Protein AF-A0A7S1CJN1-F1 (afdb_monomer)

Radius of gyration: 25.79 Å; Cα contacts (8 Å, |Δi|>4): 183; chains: 1; bounding box: 49×75×58 Å

Sequence (241 aa):
VAFVLFCLVTCAFFVFGVCYCVLGPPRDSTTPAFVFELDKLRGLPPPPPGGPPPKPGAAMAQADRAADMKKKAEKRRLLQSFCEENSIRVPELQRAVKKFQNLDQEKSGMLTFEEFIQVFGVEPTGEVQRIFDLFVHEYTEQVDAKQFFLAANNFTGADKDQRVQLTFVLFDEDHSGSISQDELINILKANHMVSDEAAVRKKAEIIMKQGDKDGDGTIDLEEFVIIAKKFPNILFPAMQG

pLDDT: mean 73.11, std 20.78, range [29.66, 94.19]

InterPro domains:
  IPR002048 EF-hand domain [PF13499] (163-228)
  IPR002048 EF-hand domain [PS50222] (91-126)
  IPR002048 EF-hand domain [PS50222] (159-194)
  IPR002048 EF-hand domain [PS50222] (199-234)
  IPR002048 EF-hand domain [SM00054] (95-123)
  IPR002048 EF-hand domain [SM00054] (163-191)
  IPR002048 EF-hand domain [SM00054] (203-231)
  IPR002048 EF-hand domain [cd00051] (168-225)
  IPR011992 EF-hand domain pair [SSF47473] (87-233)
  IPR018247 EF-Hand 1, calcium-binding site [PS00018] (172-184)
  IPR018247 EF-Hand 1, calcium-binding site [PS00018] (212-224)

Foldseek 3Di:
DDDDDDDDDDDDDDDDDDDDPDDDDDDDDDDDDPDDPPPVPPDDDDDDPDDDPDDPPPPVVPVVVVVVVVLLVVLLVLLLVVCVVLVPALVLLVQLLVLCLVVPPVVPLWADLVNVCVSSVHDPDPSSVVNQVSQQDPPPSTHRNLLSSLSSLVNNPDDPLSSLVSLQSSLCSVPPQWHALVSLLVLQCSLPVDPDSVVSSVVSVVLQVQQVPPPPRTHHSVSSSVSCVVCVCSSRSCSPD

Structure (mmCIF, N/CA/C/O backbone):
data_AF-A0A7S1CJN1-F1
#
_entry.id   AF-A0A7S1CJN1-F1
#
loop_
_atom_site.group_PDB
_atom_site.id
_atom_site.type_symbol
_atom_site.label_atom_id
_atom_site.label_alt_id
_atom_site.label_comp_id
_atom_site.label_asym_id
_atom_site.label_entity_id
_atom_site.label_seq_id
_atom_site.pdbx_PDB_ins_code
_atom_site.Cartn_x
_atom_site.Cartn_y
_atom_site.Cartn_z
_atom_site.occupancy
_atom_site.B_iso_or_equiv
_atom_site.auth_seq_id
_atom_site.auth_comp_id
_atom_site.auth_asym_id
_atom_site.auth_atom_id
_atom_site.pdbx_PDB_model_num
ATOM 1 N N . VAL A 1 1 ? -9.365 48.781 8.260 1.00 36.50 1 VAL A N 1
ATOM 2 C CA . VAL A 1 1 ? -10.045 47.910 9.246 1.00 36.50 1 VAL A CA 1
ATOM 3 C C . VAL A 1 1 ? -9.657 46.482 8.879 1.00 36.50 1 VAL A C 1
ATOM 5 O O . VAL A 1 1 ? -10.202 45.959 7.927 1.00 36.50 1 VAL A O 1
ATOM 8 N N . ALA A 1 2 ? -8.434 46.079 9.235 1.00 29.66 2 ALA A N 1
ATOM 9 C CA . ALA A 1 2 ? -8.082 45.338 10.461 1.00 29.66 2 ALA A CA 1
ATOM 10 C C . ALA A 1 2 ? -8.171 43.809 10.218 1.00 29.66 2 ALA A C 1
ATOM 12 O O . ALA A 1 2 ? -9.193 43.370 9.719 1.00 29.66 2 ALA A O 1
ATOM 13 N N . PHE A 1 3 ? -7.198 42.944 10.537 1.00 31.81 3 PHE A N 1
ATOM 14 C CA . PHE A 1 3 ? -5.815 43.063 11.035 1.00 31.81 3 PHE A CA 1
ATOM 15 C C . PHE A 1 3 ? -5.184 41.631 11.025 1.00 31.81 3 PHE A C 1
ATOM 17 O O . PHE A 1 3 ? -5.943 40.670 10.950 1.00 31.81 3 PHE A O 1
ATOM 24 N N . VAL A 1 4 ? -3.849 41.522 11.219 1.00 35.88 4 VAL A N 1
ATOM 25 C CA . VAL A 1 4 ? -3.027 40.336 11.651 1.00 35.88 4 VAL A CA 1
ATOM 26 C C . VAL A 1 4 ? -2.520 39.350 10.559 1.00 35.88 4 VAL A C 1
ATOM 28 O O . VAL A 1 4 ? -3.338 38.789 9.848 1.00 35.88 4 VAL A O 1
ATOM 31 N N . LEU A 1 5 ? -1.223 38.991 10.393 1.00 38.56 5 LEU A N 1
ATOM 32 C CA . LEU A 1 5 ? 0.099 39.456 10.896 1.00 38.56 5 LEU A CA 1
ATOM 33 C C . LEU A 1 5 ? 1.270 38.776 10.115 1.00 38.56 5 LEU A C 1
ATOM 35 O O . LEU A 1 5 ? 1.169 37.591 9.828 1.00 38.56 5 LEU A O 1
ATOM 39 N N . PHE A 1 6 ? 2.367 39.534 9.909 1.00 35.75 6 PHE A N 1
ATOM 40 C CA . PHE A 1 6 ? 3.831 39.226 9.978 1.00 35.75 6 PHE A CA 1
ATOM 41 C C . PHE A 1 6 ? 4.455 38.010 9.236 1.00 35.75 6 PHE A C 1
ATOM 43 O O . PHE A 1 6 ? 3.967 36.899 9.342 1.00 35.75 6 PHE A O 1
ATOM 50 N N . CYS A 1 7 ? 5.586 38.126 8.510 1.00 32.06 7 CYS A N 1
ATOM 51 C CA . CYS A 1 7 ? 6.907 38.612 8.964 1.00 32.06 7 CYS A CA 1
ATOM 52 C C . CYS A 1 7 ? 7.830 39.138 7.822 1.00 32.06 7 CYS A C 1
ATOM 54 O O . CYS A 1 7 ? 8.047 38.426 6.851 1.00 32.06 7 CYS A O 1
ATOM 56 N N . LEU A 1 8 ? 8.389 40.350 8.029 1.00 35.34 8 LEU A N 1
ATOM 57 C CA . LEU A 1 8 ? 9.786 40.849 7.855 1.00 35.34 8 LEU A CA 1
ATOM 58 C C . LEU A 1 8 ? 10.571 40.499 6.557 1.00 35.34 8 LEU A C 1
ATOM 60 O O . LEU A 1 8 ? 10.700 39.341 6.202 1.00 35.34 8 LEU A O 1
ATOM 64 N N . VAL A 1 9 ? 11.195 41.446 5.832 1.00 38.41 9 VAL A N 1
ATOM 65 C CA . VAL A 1 9 ? 12.371 42.240 6.263 1.00 38.41 9 VAL A CA 1
ATOM 66 C C . VAL A 1 9 ? 12.496 43.595 5.506 1.00 38.41 9 VAL A C 1
ATOM 68 O O . VAL A 1 9 ? 12.591 43.647 4.286 1.00 38.41 9 VAL A O 1
ATOM 71 N N . THR A 1 10 ? 12.515 44.663 6.320 1.00 39.50 10 THR A N 1
ATOM 72 C CA . THR A 1 10 ? 13.102 46.031 6.229 1.00 39.50 10 THR A CA 1
ATOM 73 C C . THR A 1 10 ? 12.791 47.041 5.106 1.00 39.50 10 THR A C 1
ATOM 75 O O . THR A 1 10 ? 13.198 46.916 3.957 1.00 39.50 10 THR A O 1
ATOM 78 N N . CYS A 1 11 ? 12.204 48.155 5.568 1.00 31.17 11 CYS A N 1
ATOM 79 C CA . CYS A 1 11 ? 12.050 49.483 4.968 1.00 31.17 11 CYS A CA 1
ATOM 80 C C . CYS A 1 11 ? 13.352 50.179 4.525 1.00 31.17 11 CYS A C 1
ATOM 82 O O . CYS A 1 11 ? 14.312 50.201 5.290 1.00 31.17 11 CYS A O 1
ATOM 84 N N . ALA A 1 12 ? 13.271 50.962 3.439 1.00 34.09 12 ALA A N 1
ATOM 85 C CA . ALA A 1 12 ? 13.721 52.363 3.413 1.00 34.09 12 ALA A CA 1
ATOM 86 C C . ALA A 1 12 ? 13.088 53.145 2.236 1.00 34.09 12 ALA A C 1
ATOM 88 O O . ALA A 1 12 ? 13.363 52.871 1.077 1.00 34.09 12 ALA A O 1
ATOM 89 N N . PHE A 1 13 ? 12.258 54.128 2.602 1.00 32.75 13 PHE A N 1
ATOM 90 C CA . PHE A 1 13 ? 11.875 55.373 1.914 1.00 32.75 13 PHE A CA 1
ATOM 91 C C . PHE A 1 13 ? 11.294 55.375 0.487 1.00 32.75 13 PHE A C 1
ATOM 93 O O . PHE A 1 13 ? 11.952 55.145 -0.519 1.00 32.75 13 PHE A O 1
ATOM 100 N N . PHE A 1 14 ? 10.038 55.825 0.438 1.00 40.47 14 PHE A N 1
ATOM 101 C CA . PHE A 1 14 ? 9.289 56.243 -0.739 1.00 40.47 14 PHE A CA 1
ATOM 102 C C . PHE A 1 14 ? 9.413 57.767 -0.885 1.00 40.47 14 PHE A C 1
ATOM 104 O O . PHE A 1 14 ? 8.900 58.493 -0.035 1.00 40.47 14 PHE A O 1
ATOM 111 N N . VAL A 1 15 ? 10.052 58.266 -1.946 1.00 35.25 15 VAL A N 1
ATOM 112 C CA . VAL A 1 15 ? 9.866 59.647 -2.421 1.00 35.25 15 VAL A CA 1
ATOM 113 C C . VAL A 1 15 ? 9.916 59.637 -3.948 1.00 35.25 15 VAL A C 1
ATOM 115 O O . VAL A 1 15 ? 10.975 59.447 -4.528 1.00 35.25 15 VAL A O 1
ATOM 118 N N . PHE A 1 16 ? 8.749 59.881 -4.551 1.00 37.09 16 PHE A N 1
ATOM 119 C CA . PHE A 1 16 ? 8.488 60.122 -5.975 1.00 37.09 16 PHE A CA 1
ATOM 120 C C . PHE A 1 16 ? 8.805 58.989 -6.966 1.00 37.09 16 PHE A C 1
ATOM 122 O O . PHE A 1 16 ? 9.795 58.276 -6.886 1.00 37.09 16 PHE A O 1
ATOM 129 N N . GLY A 1 17 ? 7.871 58.811 -7.904 1.00 47.03 17 GLY A N 1
ATOM 130 C CA . GLY A 1 17 ? 7.893 57.767 -8.916 1.00 47.03 17 GLY A CA 1
ATOM 131 C C . GLY A 1 17 ? 9.140 57.779 -9.798 1.00 47.03 17 GLY A C 1
ATOM 132 O O . GLY A 1 17 ? 9.828 58.787 -9.930 1.00 47.03 17 GLY A O 1
ATOM 133 N N . VAL A 1 18 ? 9.320 56.632 -10.458 1.00 43.72 18 VAL A N 1
ATOM 134 C CA . VAL A 1 18 ? 10.456 56.191 -11.282 1.00 43.72 18 VAL A CA 1
ATOM 135 C C . VAL A 1 18 ? 11.530 55.455 -10.471 1.00 43.72 18 VAL A C 1
ATOM 137 O O . VAL A 1 18 ? 12.483 56.040 -9.973 1.00 43.72 18 VAL A O 1
ATOM 140 N N . CYS A 1 19 ? 11.408 54.125 -10.409 1.00 32.38 19 CYS A N 1
ATOM 141 C CA . CYS A 1 19 ? 12.533 53.255 -10.078 1.00 32.38 19 CYS A CA 1
ATOM 142 C C . CYS A 1 19 ? 13.094 52.701 -11.394 1.00 32.38 19 CYS A C 1
ATOM 144 O O . CYS A 1 19 ? 12.496 51.833 -12.027 1.00 32.38 19 CYS A O 1
ATOM 146 N N . TYR A 1 20 ? 14.212 53.273 -11.839 1.00 40.06 20 TYR A N 1
ATOM 147 C CA . TYR A 1 20 ? 15.054 52.686 -12.874 1.00 40.06 20 TYR A CA 1
ATOM 148 C C . TYR A 1 20 ? 15.739 51.449 -12.284 1.00 40.06 20 TYR A C 1
ATOM 150 O O . TYR A 1 20 ? 16.586 51.584 -11.404 1.00 40.06 20 TYR A O 1
ATOM 158 N N . CYS A 1 21 ? 15.439 50.254 -12.793 1.00 36.66 21 CYS A N 1
ATOM 159 C CA . CYS A 1 21 ? 16.366 49.134 -12.647 1.00 36.66 21 CYS A CA 1
ATOM 160 C C . CYS A 1 21 ? 17.457 49.281 -13.713 1.00 36.66 21 CYS A C 1
ATOM 162 O O . CYS A 1 21 ? 17.300 48.863 -14.857 1.00 36.66 21 CYS A O 1
ATOM 164 N N . VAL A 1 22 ? 18.554 49.929 -13.326 1.00 43.56 22 VAL A N 1
ATOM 165 C CA . VAL A 1 22 ? 19.872 49.752 -13.946 1.00 43.56 22 VAL A CA 1
ATOM 166 C C . VAL A 1 22 ? 20.609 48.670 -13.148 1.00 43.56 22 VAL A C 1
ATOM 168 O O . VAL A 1 22 ? 20.358 48.547 -11.951 1.00 43.56 22 VAL A O 1
ATOM 171 N N . LEU A 1 23 ? 21.532 47.965 -13.824 1.00 36.50 23 LEU A N 1
ATOM 172 C CA . LEU A 1 23 ? 22.524 46.953 -13.390 1.00 36.50 23 LEU A CA 1
ATOM 173 C C . LEU A 1 23 ? 22.162 45.546 -13.903 1.00 36.50 23 LEU A C 1
ATOM 175 O O . LEU A 1 23 ? 21.115 45.021 -13.556 1.00 36.50 23 LEU A O 1
ATOM 179 N N . GLY A 1 24 ? 22.950 44.847 -14.724 1.00 37.09 24 GLY A N 1
ATOM 180 C CA . GLY A 1 24 ? 24.276 45.030 -15.338 1.00 37.09 24 GLY A CA 1
ATOM 181 C C . GLY A 1 24 ? 24.490 43.867 -16.344 1.00 37.09 24 GLY A C 1
ATOM 182 O O . GLY A 1 24 ? 23.606 43.014 -16.447 1.00 37.09 24 GLY A O 1
ATOM 183 N N . PRO A 1 25 ? 25.587 43.805 -17.127 1.00 43.12 25 PRO A N 1
ATOM 184 C CA . PRO A 1 25 ? 25.749 42.754 -18.138 1.00 43.12 25 PRO A CA 1
ATOM 185 C C . PRO A 1 25 ? 25.873 41.357 -17.496 1.00 43.12 25 PRO A C 1
ATOM 187 O O . PRO A 1 25 ? 26.483 41.233 -16.429 1.00 43.12 25 PRO A O 1
ATOM 190 N N . PRO A 1 26 ? 25.332 40.300 -18.132 1.00 40.28 26 PRO A N 1
ATOM 191 C CA . PRO A 1 26 ? 25.391 38.948 -17.591 1.00 40.28 26 PRO A CA 1
ATOM 192 C C . PRO A 1 26 ? 26.831 38.415 -17.618 1.00 40.28 26 PRO A C 1
ATOM 194 O O . PRO A 1 26 ? 27.502 38.472 -18.649 1.00 40.28 26 PRO A O 1
ATOM 197 N N . ARG A 1 27 ? 27.296 37.870 -16.487 1.00 40.56 27 ARG A N 1
ATOM 198 C CA . ARG A 1 27 ? 28.425 36.932 -16.456 1.00 40.56 27 ARG A CA 1
ATOM 199 C C . ARG A 1 27 ? 27.878 35.515 -16.642 1.00 40.56 27 ARG A C 1
ATOM 201 O O . ARG A 1 27 ? 27.072 35.064 -15.842 1.00 40.56 27 ARG A O 1
ATOM 208 N N . ASP A 1 28 ? 28.315 34.908 -17.736 1.00 35.56 28 ASP A N 1
ATOM 209 C CA . ASP A 1 28 ? 28.352 33.496 -18.127 1.00 35.56 28 ASP A CA 1
ATOM 210 C C . ASP A 1 28 ? 27.307 32.459 -17.651 1.00 35.56 28 ASP A C 1
ATOM 212 O O . ASP A 1 28 ? 27.246 32.034 -16.502 1.00 35.56 28 ASP A O 1
ATOM 216 N N . SER A 1 29 ? 26.640 31.945 -18.695 1.00 45.69 29 SER A N 1
ATOM 217 C CA . SER A 1 29 ? 26.300 30.561 -19.069 1.00 45.69 29 SER A CA 1
ATOM 218 C C . SER A 1 29 ? 25.325 29.702 -18.244 1.00 45.69 29 SER A C 1
ATOM 220 O O . SER A 1 29 ? 25.564 29.334 -17.101 1.00 45.69 29 SER A O 1
ATOM 222 N N . THR A 1 30 ? 24.299 29.232 -18.972 1.00 42.69 30 THR A N 1
ATOM 223 C CA . THR A 1 30 ? 23.381 28.095 -18.727 1.00 42.69 30 THR A CA 1
ATOM 224 C C . THR A 1 30 ? 22.129 28.287 -17.862 1.00 42.69 30 THR A C 1
ATOM 226 O O . THR A 1 30 ? 21.818 27.473 -17.003 1.00 42.69 30 THR A O 1
ATOM 229 N N . THR A 1 31 ? 21.294 29.270 -18.213 1.00 38.75 31 THR A N 1
ATOM 230 C CA . THR A 1 31 ? 19.827 29.162 -18.041 1.00 38.75 31 THR A CA 1
ATOM 231 C C . THR A 1 31 ? 19.123 29.637 -19.322 1.00 38.75 31 THR A C 1
ATOM 233 O O . THR A 1 31 ? 19.551 30.640 -19.900 1.00 38.75 31 THR A O 1
ATOM 236 N N . PRO A 1 32 ? 18.087 28.945 -19.838 1.00 36.50 32 PRO A N 1
ATOM 237 C CA . PRO A 1 32 ? 17.349 29.435 -20.994 1.00 36.50 32 PRO A CA 1
ATOM 238 C C . PRO A 1 32 ? 16.412 30.561 -20.544 1.00 36.50 32 PRO A C 1
ATOM 240 O O . PRO A 1 32 ? 15.433 30.335 -19.835 1.00 36.50 32 PRO A O 1
ATOM 243 N N . ALA A 1 33 ? 16.714 31.792 -20.955 1.00 38.62 33 ALA A N 1
ATOM 244 C CA . ALA A 1 33 ? 15.790 32.908 -20.825 1.00 38.62 33 ALA A CA 1
ATOM 245 C C . ALA A 1 33 ? 14.585 32.668 -21.749 1.00 38.62 33 ALA A C 1
ATOM 247 O O . ALA A 1 33 ? 14.735 32.559 -22.966 1.00 38.62 33 ALA A O 1
ATOM 248 N N . PHE A 1 34 ? 13.383 32.590 -21.177 1.00 40.19 34 PHE A N 1
ATOM 249 C CA . PHE A 1 34 ? 12.134 32.630 -21.935 1.00 40.19 34 PHE A CA 1
ATOM 250 C C . PHE A 1 34 ? 11.977 34.027 -22.550 1.00 40.19 34 PHE A C 1
ATOM 252 O O . PHE A 1 34 ? 11.534 34.970 -21.895 1.00 40.19 34 PHE A O 1
ATOM 259 N N . VAL A 1 35 ? 12.367 34.170 -23.815 1.00 40.75 35 VAL A N 1
ATOM 260 C CA . VAL A 1 35 ? 12.096 35.373 -24.605 1.00 40.75 35 VAL A CA 1
ATOM 261 C C . VAL A 1 35 ? 10.654 35.277 -25.102 1.00 40.75 35 VAL A C 1
ATOM 263 O O . VAL A 1 35 ? 10.333 34.466 -25.967 1.00 40.75 35 VAL A O 1
ATOM 266 N N . PHE A 1 36 ? 9.757 36.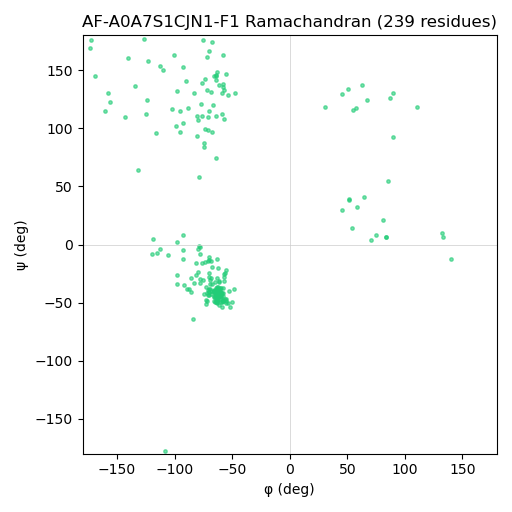082 -24.532 1.00 43.12 36 PHE A N 1
ATOM 267 C CA . PHE A 1 36 ? 8.435 36.297 -25.118 1.00 43.12 36 PHE A CA 1
ATOM 268 C C . PHE A 1 36 ? 8.597 37.140 -26.387 1.00 43.12 36 PHE A C 1
ATOM 270 O O . PHE A 1 36 ? 8.928 38.323 -26.325 1.00 43.12 36 PHE A O 1
ATOM 277 N N . GLU A 1 37 ? 8.371 36.523 -27.544 1.00 42.00 37 GLU A N 1
ATOM 278 C CA . GLU A 1 37 ? 8.441 37.194 -28.840 1.00 42.00 37 GLU A CA 1
ATOM 279 C C . GLU A 1 37 ? 7.252 38.160 -29.006 1.00 42.00 37 GLU A C 1
ATOM 281 O O . GLU A 1 37 ? 6.134 37.759 -29.343 1.00 42.00 37 GLU A O 1
ATOM 286 N N . LEU A 1 38 ? 7.489 39.451 -28.742 1.00 47.31 38 LEU A N 1
ATOM 287 C CA . LEU A 1 38 ?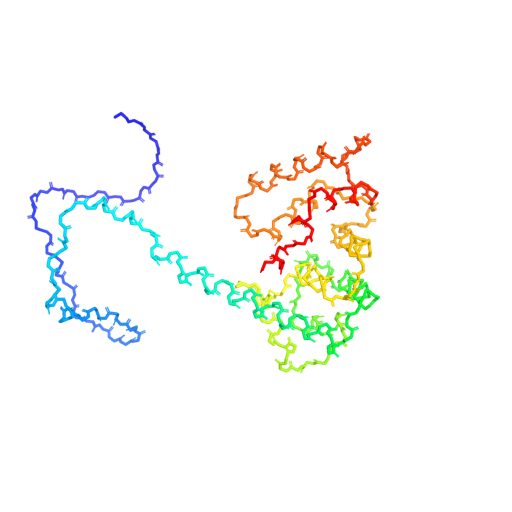 6.486 40.527 -28.794 1.00 47.31 38 LEU A CA 1
ATOM 288 C C . LEU A 1 38 ? 5.883 40.766 -30.193 1.00 47.31 38 LEU A C 1
ATOM 290 O O . LEU A 1 38 ? 4.871 41.458 -30.312 1.00 47.31 38 LEU A O 1
ATOM 294 N N . ASP A 1 39 ? 6.462 40.191 -31.248 1.00 48.75 39 ASP A N 1
ATOM 295 C CA . ASP A 1 39 ? 6.010 40.397 -32.630 1.00 48.75 39 ASP A CA 1
ATOM 296 C C . ASP A 1 39 ? 4.701 39.665 -32.970 1.00 48.75 39 ASP A C 1
ATOM 298 O O . ASP A 1 39 ? 4.020 40.023 -33.931 1.00 48.75 39 ASP A O 1
ATOM 302 N N . LYS A 1 40 ? 4.268 38.699 -32.146 1.00 49.38 40 LYS A N 1
ATOM 303 C CA . LYS A 1 40 ? 3.001 37.972 -32.361 1.00 49.38 40 LYS A CA 1
ATOM 304 C C . LYS A 1 40 ? 1.744 38.740 -31.924 1.00 49.38 40 LYS A C 1
ATOM 306 O O . LYS A 1 40 ? 0.640 38.230 -32.092 1.00 49.38 40 LYS A O 1
ATOM 311 N N . LEU A 1 41 ? 1.883 39.954 -31.380 1.00 49.38 41 LEU A N 1
ATOM 312 C CA . LEU A 1 41 ? 0.763 40.763 -30.870 1.00 49.38 41 LEU A CA 1
ATOM 313 C C . LEU A 1 41 ? 0.250 41.841 -31.842 1.00 49.38 41 LEU A C 1
ATOM 315 O O . LEU A 1 41 ? -0.681 42.573 -31.508 1.00 49.38 41 LEU A O 1
ATOM 319 N N . ARG A 1 42 ? 0.800 41.950 -33.057 1.00 44.22 42 ARG A N 1
ATOM 320 C CA . ARG A 1 42 ? 0.295 42.892 -34.069 1.00 44.22 42 ARG A CA 1
ATOM 321 C C . ARG A 1 42 ? -0.733 42.207 -34.972 1.00 44.22 42 ARG A C 1
ATOM 323 O O . ARG A 1 42 ? -0.362 41.450 -35.859 1.00 44.22 42 ARG A O 1
ATOM 330 N N . GLY A 1 43 ? -2.021 42.502 -34.766 1.00 52.06 43 GLY A N 1
ATOM 331 C CA . GLY A 1 43 ? -3.076 42.194 -35.748 1.00 52.06 43 GLY A CA 1
ATOM 332 C C . GLY A 1 43 ? -4.352 41.521 -35.234 1.00 52.06 43 GLY A C 1
ATOM 333 O O . GLY A 1 43 ? -5.191 41.155 -36.051 1.00 52.06 43 GLY A O 1
ATOM 334 N N . LEU A 1 44 ? -4.538 41.348 -33.921 1.00 43.28 44 LEU A N 1
ATOM 335 C CA . LEU 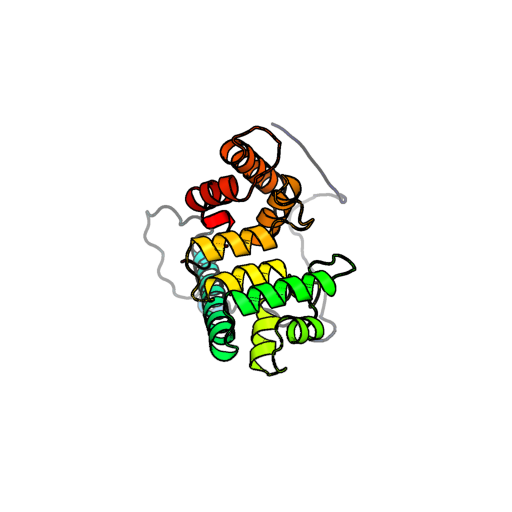A 1 44 ? -5.796 40.798 -33.403 1.00 43.28 44 LEU A CA 1
ATOM 336 C C . LEU A 1 44 ? -6.939 41.827 -33.528 1.00 43.28 44 LEU A C 1
ATOM 338 O O . LEU A 1 44 ? -6.745 42.988 -33.154 1.00 43.28 44 LEU A O 1
ATOM 342 N N . PRO A 1 45 ? -8.125 41.434 -34.034 1.00 45.72 45 PRO A N 1
ATOM 343 C CA . PRO A 1 45 ? -9.287 42.315 -34.063 1.00 45.72 45 PRO A CA 1
ATOM 344 C C . PRO A 1 45 ? -9.712 42.685 -32.631 1.00 45.72 45 PRO A C 1
ATOM 346 O O . PRO A 1 45 ? -9.544 41.872 -31.715 1.00 45.72 45 PRO A O 1
ATOM 349 N N . PRO A 1 46 ? -10.269 43.891 -32.410 1.00 50.06 46 PRO A N 1
ATOM 350 C CA . PRO A 1 46 ? -10.734 44.287 -31.088 1.00 50.06 46 PRO A CA 1
ATOM 351 C C . PRO A 1 46 ? -11.845 43.334 -30.608 1.00 50.06 46 PRO A C 1
ATOM 353 O O . PRO A 1 46 ? -12.720 42.969 -31.401 1.00 50.06 46 PRO A O 1
ATOM 356 N N . PRO A 1 47 ? -11.829 42.914 -29.330 1.00 47.75 47 PRO A N 1
ATOM 357 C CA . PRO A 1 47 ? -12.840 42.010 -28.797 1.00 47.75 47 PRO A CA 1
ATOM 358 C C . PRO A 1 47 ? -14.232 42.669 -28.807 1.00 47.75 47 PRO A C 1
ATOM 360 O O . PRO A 1 47 ? -14.338 43.881 -28.593 1.00 47.75 47 PRO A O 1
ATOM 363 N N . PRO A 1 48 ? -15.313 41.898 -29.034 1.00 45.69 48 PRO A N 1
ATOM 364 C CA . PRO A 1 48 ? -16.671 42.429 -29.041 1.00 45.69 48 PRO A CA 1
ATOM 365 C C . PRO A 1 48 ? -17.058 42.979 -27.654 1.00 45.69 48 PRO A C 1
ATOM 367 O O . PRO A 1 48 ? -16.708 42.377 -26.633 1.00 45.69 48 PRO A O 1
ATOM 370 N N . PRO A 1 49 ? -17.797 44.101 -27.579 1.00 48.00 49 PRO A N 1
ATOM 371 C CA . PRO A 1 49 ? -18.180 44.688 -26.304 1.00 48.00 49 PRO A CA 1
ATOM 372 C C . PRO A 1 49 ? -19.337 43.895 -25.677 1.00 48.00 49 PRO A C 1
ATOM 374 O O . PRO A 1 49 ? -20.411 43.805 -26.266 1.00 48.00 49 PRO A O 1
ATOM 377 N N . GLY A 1 50 ? -19.140 43.354 -24.468 1.00 50.34 50 GLY A N 1
ATOM 378 C CA . GLY A 1 50 ? -20.264 42.974 -23.595 1.00 50.34 50 GLY A CA 1
ATOM 379 C C . GLY A 1 50 ? -20.256 41.592 -22.931 1.00 50.34 50 GLY A C 1
ATOM 380 O O . GLY A 1 50 ? -21.267 41.227 -22.339 1.00 50.34 50 GLY A O 1
ATOM 381 N N . GLY A 1 51 ? -19.168 40.821 -22.973 1.00 48.03 51 GLY A N 1
ATOM 382 C CA . GLY A 1 51 ? -19.027 39.628 -22.124 1.00 48.03 51 GLY A CA 1
ATOM 383 C C . GLY A 1 51 ? -18.360 39.962 -20.781 1.00 48.03 51 GLY A C 1
ATOM 384 O O . GLY A 1 51 ? -17.414 40.753 -20.780 1.00 48.03 51 GLY A O 1
ATOM 385 N N . PRO A 1 52 ? -18.787 39.383 -19.639 1.00 50.25 52 PRO A N 1
ATOM 386 C CA . PRO A 1 52 ? -18.006 39.481 -18.409 1.00 50.25 52 PRO A CA 1
ATOM 387 C C . PRO A 1 52 ? -16.604 38.894 -18.656 1.00 50.25 52 PRO A C 1
ATOM 389 O O . PRO A 1 52 ? -16.493 37.860 -19.323 1.00 50.25 52 PRO A O 1
ATOM 392 N N . PRO A 1 53 ? -15.529 39.527 -18.151 1.00 44.59 53 PRO A N 1
ATOM 393 C CA . PRO A 1 53 ? -14.176 39.028 -18.357 1.00 44.59 53 PRO A CA 1
ATOM 394 C C . PRO A 1 53 ? -14.065 37.594 -17.815 1.00 44.59 53 PRO A C 1
ATOM 396 O O . PRO A 1 53 ? -14.561 37.323 -16.713 1.00 44.59 53 PRO A O 1
ATOM 399 N N . PRO A 1 54 ? -13.438 36.654 -18.549 1.00 47.06 54 PRO A N 1
ATOM 400 C CA . PRO A 1 54 ? -13.183 35.327 -18.013 1.00 47.06 54 PRO A CA 1
ATOM 401 C C . PRO A 1 54 ? -12.332 35.470 -16.749 1.00 47.06 54 PRO A C 1
ATOM 403 O O . PRO A 1 54 ? -11.327 36.182 -16.737 1.00 47.06 54 PRO A O 1
ATOM 406 N N . LYS A 1 55 ? -12.763 34.814 -15.664 1.00 43.22 55 LYS A N 1
ATOM 407 C CA . LYS A 1 55 ? -12.040 34.816 -14.388 1.00 43.22 55 LYS A CA 1
ATOM 408 C C . LYS A 1 55 ? -10.584 34.381 -14.641 1.00 43.22 55 LYS A C 1
ATOM 410 O O . LYS A 1 55 ? -10.393 33.330 -15.263 1.00 43.22 55 LYS A O 1
ATOM 415 N N . PRO A 1 56 ? -9.568 35.131 -14.173 1.00 37.84 56 PRO A N 1
ATOM 416 C CA . PRO A 1 56 ? -8.177 34.704 -14.283 1.00 37.84 56 PRO A CA 1
ATOM 417 C C . PRO A 1 56 ? -8.021 33.360 -13.555 1.00 37.84 56 PRO A C 1
ATOM 419 O O . PRO A 1 56 ? -8.230 33.297 -12.347 1.00 37.84 56 PRO A O 1
ATOM 422 N N . GLY A 1 57 ? -7.749 32.274 -14.289 1.00 45.34 57 GLY A N 1
ATOM 423 C CA . GLY A 1 57 ? -7.514 30.941 -13.707 1.00 45.34 57 GLY A CA 1
ATOM 424 C C . GLY A 1 57 ? -8.123 29.739 -14.443 1.00 45.34 57 GLY A C 1
ATOM 425 O O . GLY A 1 57 ? -7.744 28.610 -14.156 1.00 45.34 57 GLY A O 1
ATOM 426 N N . ALA A 1 58 ? -9.029 29.927 -15.409 1.00 47.78 58 ALA A N 1
ATOM 427 C CA . ALA A 1 58 ? -9.711 28.788 -16.047 1.00 47.78 58 ALA A CA 1
ATOM 428 C C . ALA A 1 58 ? -8.874 28.037 -17.109 1.00 47.78 58 ALA A C 1
ATOM 430 O O . ALA A 1 58 ? -9.061 26.837 -17.284 1.00 47.78 58 ALA A O 1
ATOM 431 N N . ALA A 1 59 ? -7.947 28.711 -17.801 1.00 45.00 59 ALA A N 1
ATOM 432 C CA . ALA A 1 59 ? -7.170 28.109 -18.894 1.00 45.00 59 ALA A CA 1
ATOM 433 C C . ALA A 1 59 ? -5.912 27.354 -18.421 1.00 45.00 59 ALA A C 1
ATOM 435 O O . ALA A 1 59 ? -5.524 26.368 -19.041 1.00 45.00 59 ALA A O 1
ATOM 436 N N . MET A 1 60 ? -5.311 27.766 -17.296 1.00 44.72 60 MET A N 1
ATOM 437 C CA . MET A 1 60 ? -4.141 27.085 -16.716 1.00 44.72 60 MET A CA 1
ATOM 438 C C . MET A 1 60 ? -4.517 25.701 -16.152 1.00 44.72 60 MET A C 1
ATOM 440 O O . MET A 1 60 ? -3.761 24.749 -16.264 1.00 44.72 60 MET A O 1
ATOM 444 N N . ALA A 1 61 ? -5.758 25.540 -15.680 1.00 58.81 61 ALA A N 1
ATOM 445 C CA . ALA A 1 61 ? -6.244 24.310 -15.058 1.00 58.81 61 ALA A CA 1
ATOM 446 C C . ALA A 1 61 ? -6.459 23.122 -16.018 1.00 58.81 61 ALA A C 1
ATOM 448 O O . ALA A 1 61 ? -6.668 22.005 -15.553 1.00 58.81 61 ALA A O 1
ATOM 449 N N . GLN A 1 62 ? -6.489 23.326 -17.338 1.00 60.00 62 GLN A N 1
ATOM 450 C CA . GLN A 1 62 ? -6.873 22.264 -18.279 1.00 60.00 62 GLN A CA 1
ATOM 451 C C . GLN A 1 62 ? -5.673 21.425 -18.744 1.00 60.00 62 GLN A C 1
ATOM 453 O O . GLN A 1 62 ? -5.794 20.204 -18.850 1.00 60.00 62 GLN A O 1
ATOM 458 N N . ALA A 1 63 ? -4.518 22.063 -18.965 1.00 60.41 63 ALA A N 1
ATOM 459 C CA . ALA A 1 63 ? -3.266 21.384 -19.303 1.00 60.41 63 ALA A CA 1
ATOM 460 C C . ALA A 1 63 ? -2.728 20.573 -18.113 1.00 60.41 63 ALA A C 1
ATOM 462 O O . ALA A 1 63 ? -2.375 19.408 -18.290 1.00 60.41 63 ALA A O 1
ATOM 463 N N . ASP A 1 64 ? -2.789 21.141 -16.905 1.00 67.12 64 ASP A N 1
ATOM 464 C CA . ASP A 1 64 ? -2.379 20.464 -15.668 1.00 67.12 64 ASP A CA 1
ATOM 465 C C . ASP A 1 64 ? -3.243 19.219 -15.404 1.00 67.12 64 ASP A C 1
ATOM 467 O O . ASP A 1 64 ? -2.729 18.123 -15.194 1.00 67.12 64 ASP A O 1
ATOM 471 N N . ARG A 1 65 ? -4.573 19.332 -15.560 1.00 67.06 65 ARG A N 1
ATOM 472 C CA . ARG A 1 65 ? -5.489 18.181 -15.444 1.00 67.06 65 ARG A CA 1
ATOM 473 C C . ARG A 1 65 ? -5.226 17.100 -16.492 1.00 67.06 65 ARG A C 1
ATOM 475 O O . ARG A 1 65 ? -5.352 15.918 -16.189 1.00 67.06 65 ARG A O 1
ATOM 482 N N . ALA A 1 66 ? -4.898 17.475 -17.728 1.00 74.00 66 ALA A N 1
ATOM 483 C CA . ALA A 1 66 ? -4.598 16.507 -18.782 1.00 74.00 66 ALA A CA 1
ATOM 484 C C . ALA A 1 66 ? -3.275 15.765 -18.520 1.00 74.00 66 ALA A C 1
ATOM 486 O O . ALA A 1 66 ? -3.195 14.556 -18.754 1.00 74.00 66 ALA A O 1
ATOM 487 N N . ALA A 1 67 ? -2.259 16.466 -18.007 1.00 75.06 67 ALA A N 1
ATOM 488 C CA . ALA A 1 67 ? -0.984 15.876 -17.613 1.00 75.06 67 ALA A CA 1
ATOM 489 C C . ALA A 1 67 ? -1.149 14.895 -16.439 1.00 75.06 67 ALA A C 1
ATOM 491 O O . ALA A 1 67 ? -0.673 13.761 -16.529 1.00 75.06 67 ALA A O 1
ATOM 492 N N . ASP A 1 68 ? -1.908 15.274 -15.407 1.00 73.81 68 ASP A N 1
ATOM 493 C CA . ASP A 1 68 ? -2.218 14.407 -14.263 1.00 73.81 68 ASP A CA 1
ATOM 494 C C . ASP A 1 68 ? -2.968 13.141 -14.686 1.00 73.81 68 ASP A C 1
ATOM 496 O O . ASP A 1 68 ? -2.614 12.030 -14.284 1.00 73.81 68 ASP A O 1
ATOM 500 N N . MET A 1 69 ? -3.970 13.281 -15.561 1.00 74.31 69 MET A N 1
ATOM 501 C CA . MET A 1 69 ? -4.712 12.139 -16.100 1.00 74.31 69 MET A CA 1
ATOM 502 C C . MET A 1 69 ? -3.813 11.205 -16.915 1.00 74.31 69 MET A C 1
ATOM 504 O O . MET A 1 69 ? -3.931 9.984 -16.799 1.00 74.31 69 MET A O 1
ATOM 508 N N . LYS A 1 70 ? -2.881 11.751 -17.705 1.00 81.06 70 LYS A N 1
ATOM 509 C CA . LYS A 1 70 ? -1.916 10.947 -18.465 1.00 81.06 70 LYS A CA 1
ATOM 510 C C . LYS A 1 70 ? -0.965 10.189 -17.536 1.00 81.06 70 LYS A C 1
ATOM 512 O O . LYS A 1 70 ? -0.783 8.988 -17.725 1.00 81.06 70 LYS A O 1
ATOM 517 N N . LYS A 1 71 ? -0.425 10.854 -16.508 1.00 78.44 71 LYS A N 1
ATOM 518 C CA . LYS A 1 71 ? 0.454 10.240 -15.497 1.00 78.44 71 LYS A CA 1
ATOM 519 C C . LYS A 1 71 ? -0.269 9.125 -14.737 1.00 78.44 71 LYS A C 1
ATOM 521 O O . LYS A 1 71 ? 0.272 8.036 -14.559 1.00 78.44 71 LYS A O 1
ATOM 526 N N . LYS A 1 72 ? -1.529 9.353 -14.358 1.00 78.94 72 LYS A N 1
ATOM 527 C CA . LYS A 1 72 ? -2.390 8.351 -13.714 1.00 78.94 72 LYS A CA 1
ATOM 528 C C . LYS A 1 72 ? -2.660 7.145 -14.623 1.00 78.94 72 LYS A C 1
ATOM 530 O O . LYS A 1 72 ? -2.571 6.005 -14.169 1.00 78.94 72 LYS A O 1
ATOM 535 N N . ALA A 1 73 ? -2.962 7.378 -15.901 1.00 83.25 73 ALA A N 1
ATOM 536 C CA . ALA A 1 73 ? -3.210 6.317 -16.877 1.00 83.25 73 ALA A CA 1
ATOM 537 C C . ALA A 1 73 ? -1.954 5.475 -17.153 1.00 83.25 73 ALA A C 1
ATOM 539 O O . ALA A 1 73 ? -2.037 4.250 -17.242 1.00 83.25 73 ALA A O 1
ATOM 540 N N . GLU A 1 74 ? -0.789 6.117 -17.242 1.00 84.88 74 GLU A N 1
ATOM 541 C CA . GLU A 1 74 ? 0.498 5.439 -17.387 1.00 84.88 74 GLU A CA 1
ATOM 542 C C . GLU A 1 74 ? 0.828 4.584 -16.161 1.00 84.88 74 GLU A C 1
ATOM 544 O O . GLU A 1 74 ? 1.116 3.396 -16.318 1.00 84.88 74 GLU A O 1
ATOM 549 N N . LYS A 1 75 ? 0.676 5.144 -14.952 1.00 83.81 75 LYS A N 1
ATOM 550 C CA . LYS A 1 75 ? 0.847 4.416 -13.686 1.00 83.81 75 LYS A CA 1
ATOM 551 C C . LYS A 1 75 ? -0.059 3.188 -13.618 1.00 83.81 75 LYS A C 1
ATOM 553 O O . LYS A 1 75 ? 0.408 2.093 -13.315 1.00 83.81 75 LYS A O 1
ATOM 558 N N . ARG A 1 76 ? -1.339 3.346 -13.975 1.00 85.94 76 ARG A N 1
ATOM 559 C CA . ARG A 1 76 ? -2.308 2.244 -14.058 1.00 85.94 76 ARG A CA 1
ATOM 560 C C . ARG A 1 76 ? -1.859 1.167 -15.048 1.00 85.94 76 ARG A C 1
ATOM 562 O O . ARG A 1 76 ? -1.914 -0.012 -14.718 1.00 85.94 76 ARG A O 1
ATOM 569 N N . ARG A 1 77 ? -1.443 1.555 -16.257 1.00 89.69 77 ARG A N 1
ATOM 570 C CA . ARG A 1 77 ? -1.031 0.616 -17.312 1.00 89.69 77 ARG A CA 1
ATOM 571 C C . ARG A 1 77 ? 0.198 -0.190 -16.899 1.00 89.69 77 ARG A C 1
ATOM 573 O O . ARG A 1 77 ? 0.198 -1.404 -17.054 1.00 89.69 77 ARG A O 1
ATOM 580 N N . LEU A 1 78 ? 1.230 0.480 -16.391 1.00 87.94 78 LEU A N 1
ATOM 581 C CA . LEU A 1 78 ? 2.484 -0.175 -16.023 1.00 87.94 78 LEU A CA 1
ATOM 582 C C . LEU A 1 78 ? 2.313 -1.090 -14.810 1.00 87.94 78 LEU A C 1
ATOM 584 O O . LEU A 1 78 ? 2.814 -2.208 -14.829 1.00 87.94 78 LEU A O 1
ATOM 588 N N . LEU A 1 79 ? 1.534 -0.676 -13.808 1.00 88.81 79 LEU A N 1
ATOM 589 C CA . LEU A 1 79 ? 1.247 -1.535 -12.662 1.00 88.81 79 LEU A CA 1
ATOM 590 C C . LEU A 1 79 ? 0.382 -2.750 -13.033 1.00 88.81 79 LEU A C 1
ATOM 592 O O . LEU A 1 79 ? 0.572 -3.832 -12.480 1.00 88.81 79 LEU A O 1
ATOM 596 N N . GLN A 1 80 ? -0.539 -2.593 -13.988 1.00 90.44 80 GLN A N 1
ATOM 597 C CA . GLN A 1 80 ? -1.291 -3.717 -14.538 1.00 90.44 80 GLN A CA 1
ATOM 598 C C . GLN A 1 80 ? -0.356 -4.716 -15.246 1.00 90.44 80 GLN A C 1
ATOM 600 O O . GLN A 1 80 ? -0.398 -5.898 -14.914 1.00 90.44 80 GLN A O 1
ATOM 605 N N . SER A 1 81 ? 0.528 -4.238 -16.134 1.00 90.62 81 SER A N 1
ATOM 606 C CA . SER A 1 81 ? 1.551 -5.066 -16.808 1.00 90.62 81 SER A CA 1
ATOM 607 C C . SER A 1 81 ? 2.415 -5.812 -15.794 1.00 90.62 81 SER A C 1
ATOM 609 O O . SER A 1 81 ? 2.563 -7.024 -15.885 1.00 90.62 81 SER A O 1
ATOM 611 N N . PHE A 1 82 ? 2.896 -5.106 -14.762 1.00 92.31 82 PHE A N 1
ATOM 612 C CA . PHE A 1 82 ? 3.703 -5.688 -13.691 1.00 92.31 82 PHE A CA 1
ATOM 613 C C . PHE A 1 82 ? 3.023 -6.890 -13.040 1.00 92.31 82 PHE A C 1
ATOM 615 O O . PHE A 1 82 ? 3.635 -7.949 -12.895 1.00 92.31 82 PHE A O 1
ATOM 622 N N . CYS A 1 83 ? 1.758 -6.721 -12.641 1.00 91.88 83 CYS A N 1
ATOM 623 C CA . CYS A 1 83 ? 1.019 -7.764 -11.943 1.00 91.88 83 CYS A CA 1
ATOM 624 C C . CYS A 1 83 ? 0.703 -8.950 -12.863 1.00 91.88 83 CYS A C 1
ATOM 626 O O . CYS A 1 83 ? 0.681 -10.089 -12.402 1.00 91.88 83 CYS A O 1
ATOM 628 N N . GLU A 1 84 ? 0.454 -8.700 -14.149 1.00 91.00 84 GLU A N 1
ATOM 629 C CA . GLU A 1 84 ? 0.178 -9.742 -15.141 1.00 91.00 84 GLU A CA 1
ATOM 630 C C . GLU A 1 84 ? 1.440 -10.540 -15.499 1.00 91.00 84 GLU A C 1
ATOM 632 O O . GLU A 1 84 ? 1.430 -11.766 -15.390 1.00 91.00 84 GLU A O 1
ATOM 637 N N . GLU A 1 85 ? 2.532 -9.863 -15.853 1.00 91.38 85 GLU A N 1
ATOM 638 C CA . GLU A 1 85 ? 3.796 -10.477 -16.282 1.00 91.38 85 GLU A CA 1
ATOM 639 C C . GLU A 1 85 ? 4.473 -11.260 -15.155 1.00 91.38 85 GLU A C 1
ATOM 641 O O . GLU A 1 85 ? 4.959 -12.368 -15.372 1.00 91.38 85 GLU A O 1
ATOM 646 N N . ASN A 1 86 ? 4.439 -10.730 -13.929 1.00 90.88 86 ASN A N 1
ATOM 647 C CA . ASN A 1 86 ? 5.044 -11.378 -12.762 1.00 90.88 86 ASN A CA 1
ATOM 648 C C . ASN A 1 86 ? 4.053 -12.268 -11.996 1.00 90.88 86 ASN A C 1
ATOM 650 O O . ASN A 1 86 ? 4.367 -12.750 -10.910 1.00 90.88 86 ASN A O 1
ATOM 654 N N . SER A 1 87 ? 2.850 -12.496 -12.542 1.00 91.88 87 SER A N 1
ATOM 655 C CA . SER A 1 87 ? 1.804 -13.326 -11.925 1.00 91.88 87 SER A CA 1
ATOM 656 C C . SER A 1 87 ? 1.494 -12.948 -10.468 1.00 91.88 87 SER A C 1
ATOM 658 O O . SER A 1 87 ? 1.232 -13.811 -9.630 1.00 91.88 87 SER A O 1
ATOM 660 N N . ILE A 1 88 ? 1.494 -11.649 -10.157 1.00 91.25 88 ILE A N 1
ATOM 661 C CA . ILE A 1 88 ? 1.209 -11.138 -8.814 1.00 91.25 88 ILE A CA 1
ATOM 662 C C . ILE A 1 88 ? -0.293 -11.274 -8.543 1.00 91.25 88 ILE A C 1
ATOM 664 O O . ILE A 1 88 ? -1.111 -10.459 -8.984 1.00 91.25 88 ILE A O 1
ATOM 668 N N . ARG A 1 89 ? -0.674 -12.330 -7.817 1.00 91.25 89 ARG A N 1
ATOM 669 C CA . ARG A 1 89 ? -2.031 -12.543 -7.293 1.00 91.25 89 ARG A CA 1
ATOM 670 C C . ARG A 1 89 ? -2.043 -12.352 -5.777 1.00 91.25 89 ARG A C 1
ATOM 672 O O . ARG A 1 89 ? -1.041 -11.983 -5.168 1.00 91.25 89 ARG A O 1
ATOM 679 N N . VAL A 1 90 ? -3.207 -12.562 -5.159 1.00 90.56 90 VAL A N 1
ATOM 680 C CA . VAL A 1 90 ? -3.398 -12.422 -3.703 1.00 90.56 90 VAL A CA 1
ATOM 681 C C . VAL A 1 90 ? -2.335 -13.181 -2.897 1.00 90.56 90 VAL A C 1
ATOM 683 O O . VAL A 1 90 ? -1.730 -12.556 -2.028 1.00 90.56 90 VAL A O 1
ATOM 686 N N . PRO A 1 91 ? -2.035 -14.469 -3.168 1.00 91.00 91 PRO A N 1
ATOM 687 C CA . PRO A 1 91 ? -1.057 -15.212 -2.372 1.00 91.00 91 PRO A CA 1
ATOM 688 C C . PRO A 1 91 ? 0.367 -14.662 -2.500 1.00 91.00 91 PRO A C 1
ATOM 690 O O . PRO A 1 91 ? 1.105 -14.616 -1.518 1.00 91.00 91 PRO A O 1
ATOM 693 N N . GLU A 1 92 ? 0.768 -14.247 -3.701 1.00 92.88 92 GLU A N 1
ATOM 694 C CA . GLU A 1 92 ? 2.077 -13.653 -3.977 1.00 92.88 92 GLU A CA 1
ATOM 695 C C . GLU A 1 92 ? 2.205 -12.311 -3.260 1.00 92.88 92 GLU A C 1
ATOM 697 O O . GLU A 1 92 ? 3.211 -12.069 -2.594 1.00 92.88 92 GLU A O 1
ATOM 702 N N . LEU A 1 93 ? 1.155 -11.486 -3.313 1.00 91.81 93 LEU A N 1
ATOM 703 C CA . LEU A 1 93 ? 1.117 -10.203 -2.624 1.00 91.81 93 LEU A CA 1
ATOM 704 C C . LEU A 1 93 ? 1.175 -10.387 -1.099 1.00 91.81 93 LEU A C 1
ATOM 706 O O . LEU A 1 93 ? 1.956 -9.711 -0.442 1.00 91.81 93 LEU A O 1
ATOM 710 N N . GLN A 1 94 ? 0.446 -11.357 -0.533 1.00 90.81 94 GLN A N 1
ATOM 711 C CA . GLN A 1 94 ? 0.532 -11.703 0.896 1.00 90.81 94 GLN A CA 1
ATOM 712 C C . GLN A 1 94 ? 1.942 -12.140 1.308 1.00 90.81 94 GLN A C 1
ATOM 714 O O . GLN A 1 94 ? 2.422 -11.768 2.379 1.00 90.81 94 GLN A O 1
ATOM 719 N N . ARG A 1 95 ? 2.620 -12.939 0.473 1.00 92.56 95 ARG A N 1
ATOM 720 C CA . ARG A 1 95 ? 4.011 -13.343 0.730 1.00 92.56 95 ARG A CA 1
ATOM 721 C C . ARG A 1 95 ? 4.958 -12.151 0.670 1.00 92.56 95 ARG A C 1
ATOM 723 O O . ARG A 1 95 ? 5.842 -12.057 1.516 1.00 92.56 95 ARG A O 1
ATOM 730 N N . ALA A 1 96 ? 4.764 -11.253 -0.290 1.00 93.50 96 ALA A N 1
ATOM 731 C CA . ALA A 1 96 ? 5.558 -10.040 -0.423 1.00 93.50 96 ALA A CA 1
ATOM 732 C C . ALA A 1 96 ? 5.374 -9.107 0.790 1.00 93.50 96 ALA A C 1
ATOM 734 O O . ALA A 1 96 ? 6.367 -8.663 1.353 1.00 93.50 96 ALA A O 1
ATOM 735 N N . VAL A 1 97 ? 4.145 -8.910 1.283 1.00 90.31 97 VAL A N 1
ATOM 736 C CA . VAL A 1 97 ? 3.883 -8.129 2.511 1.00 90.31 97 VAL A CA 1
ATOM 737 C C . VAL A 1 97 ? 4.629 -8.707 3.715 1.00 90.31 97 VAL A C 1
ATOM 739 O O . VAL A 1 97 ? 5.345 -7.983 4.400 1.00 90.31 97 VAL A O 1
ATOM 742 N N . LYS A 1 98 ? 4.551 -10.026 3.927 1.00 89.56 98 LYS A N 1
ATOM 743 C CA . LYS A 1 98 ? 5.282 -10.692 5.019 1.00 89.56 98 LYS A CA 1
ATOM 744 C C . LYS A 1 98 ? 6.797 -10.573 4.873 1.00 89.56 98 LYS A C 1
ATOM 746 O O . LYS A 1 98 ? 7.503 -10.422 5.862 1.00 89.56 98 LYS A O 1
ATOM 751 N N . LYS A 1 99 ? 7.322 -10.673 3.648 1.00 92.31 99 LYS A N 1
ATOM 752 C CA . LYS A 1 99 ? 8.752 -10.459 3.388 1.00 92.31 99 LYS A CA 1
ATOM 753 C C . LYS A 1 99 ? 9.159 -9.033 3.736 1.00 92.31 99 LYS A C 1
ATOM 755 O O . LYS A 1 99 ? 10.154 -8.866 4.424 1.00 92.31 99 LYS A O 1
ATOM 760 N N . PHE A 1 100 ? 8.380 -8.044 3.303 1.00 90.81 100 PHE A N 1
ATOM 761 C CA . PHE A 1 100 ? 8.636 -6.641 3.603 1.00 90.81 100 PHE A CA 1
ATOM 762 C C . PHE A 1 100 ? 8.673 -6.385 5.113 1.00 90.81 100 PHE A C 1
ATOM 764 O O . PHE A 1 100 ? 9.660 -5.857 5.602 1.00 90.81 100 PHE A O 1
ATOM 771 N N . GLN A 1 101 ? 7.681 -6.872 5.863 1.00 86.06 101 GLN A N 1
ATOM 772 C CA . GLN A 1 101 ? 7.633 -6.745 7.328 1.00 86.06 101 GLN A CA 1
ATOM 773 C C . GLN A 1 101 ? 8.863 -7.335 8.037 1.00 86.06 101 GLN A C 1
ATOM 775 O O . GLN A 1 101 ? 9.273 -6.840 9.081 1.00 86.06 101 GLN A O 1
ATOM 780 N N . ASN A 1 102 ? 9.467 -8.388 7.477 1.00 86.75 102 ASN A N 1
ATOM 781 C CA . ASN A 1 102 ? 10.683 -8.988 8.031 1.00 86.75 102 ASN A CA 1
ATOM 782 C C . ASN A 1 102 ? 11.967 -8.231 7.646 1.00 86.75 102 ASN A C 1
ATOM 784 O O . ASN A 1 102 ? 12.969 -8.341 8.356 1.00 86.75 102 ASN A O 1
ATOM 788 N N . LEU A 1 103 ? 11.959 -7.529 6.509 1.00 86.06 103 LEU A N 1
ATOM 789 C CA . LEU A 1 103 ? 13.106 -6.782 5.988 1.00 86.06 103 LEU A CA 1
ATOM 790 C C . LEU A 1 103 ? 13.162 -5.356 6.555 1.00 86.06 103 LEU A C 1
ATOM 792 O O . LEU A 1 103 ? 14.245 -4.901 6.909 1.00 86.06 103 LEU A O 1
ATOM 796 N N . ASP A 1 104 ? 12.014 -4.692 6.724 1.00 85.31 104 ASP A N 1
ATOM 797 C CA . ASP A 1 104 ? 11.898 -3.315 7.226 1.00 85.31 104 ASP A CA 1
ATOM 798 C C . ASP A 1 104 ? 12.034 -3.231 8.760 1.00 85.31 104 ASP A C 1
ATOM 800 O O . ASP A 1 104 ? 11.145 -2.776 9.481 1.00 85.31 104 ASP A O 1
ATOM 804 N N . GLN A 1 105 ? 13.167 -3.699 9.291 1.00 74.50 105 GLN A N 1
ATOM 805 C CA . GLN A 1 105 ? 13.442 -3.702 10.736 1.00 74.50 105 GLN A CA 1
ATOM 806 C C . GLN A 1 105 ? 13.507 -2.289 11.326 1.00 74.50 105 GLN A C 1
ATOM 808 O O . GLN A 1 105 ? 13.179 -2.090 12.497 1.00 74.50 105 GLN A O 1
ATOM 813 N N . GLU A 1 106 ? 13.909 -1.311 10.514 1.00 79.06 106 GLU A N 1
ATOM 814 C CA . GLU A 1 106 ? 13.984 0.098 10.902 1.00 79.06 106 GLU A CA 1
ATOM 815 C C . GLU A 1 106 ? 12.616 0.800 10.863 1.00 79.06 106 GLU A C 1
ATOM 817 O O . GLU A 1 106 ? 12.520 1.957 11.272 1.00 79.06 106 GLU A O 1
ATOM 822 N N . LYS A 1 107 ? 11.554 0.102 10.424 1.00 79.38 107 LYS A N 1
ATOM 823 C CA . LYS A 1 107 ? 10.199 0.646 10.241 1.00 79.38 107 LYS A CA 1
ATOM 824 C C . LYS A 1 107 ? 10.194 1.918 9.395 1.00 79.38 107 LYS A C 1
ATOM 826 O O . LYS A 1 107 ? 9.484 2.881 9.690 1.00 79.38 107 LYS A O 1
ATOM 831 N N . SER A 1 108 ? 11.025 1.932 8.360 1.00 84.56 108 SER A N 1
ATOM 832 C CA . SER A 1 108 ? 11.129 3.052 7.433 1.00 84.56 108 SER A CA 1
ATOM 833 C C . SER A 1 108 ? 9.858 3.201 6.595 1.00 84.56 108 SER A C 1
ATOM 835 O O . SER A 1 108 ? 9.523 4.312 6.182 1.00 84.56 108 SER A O 1
ATOM 837 N N . GLY A 1 109 ? 9.143 2.096 6.340 1.00 86.38 109 GLY A N 1
ATOM 838 C CA . GLY A 1 109 ? 8.013 2.049 5.413 1.00 86.38 109 GLY A CA 1
ATOM 839 C C . GLY A 1 109 ? 8.421 2.178 3.940 1.00 86.38 109 GLY A C 1
ATOM 840 O O . GLY A 1 109 ? 7.554 2.242 3.063 1.00 86.38 109 GLY A O 1
ATOM 841 N N . MET A 1 110 ? 9.723 2.227 3.660 1.00 89.38 110 MET A N 1
ATOM 842 C CA . MET A 1 110 ? 10.292 2.535 2.355 1.00 89.38 110 MET A CA 1
ATOM 843 C C . MET A 1 110 ? 10.989 1.307 1.758 1.00 89.38 110 MET A C 1
ATOM 845 O O . MET A 1 110 ? 11.419 0.405 2.468 1.00 89.38 110 MET A O 1
ATOM 849 N N . LEU A 1 111 ? 11.067 1.265 0.430 1.00 91.31 111 LEU A N 1
ATOM 850 C CA . LEU A 1 111 ? 11.741 0.227 -0.341 1.00 91.31 111 LEU A CA 1
ATOM 851 C C . LEU A 1 111 ? 12.791 0.852 -1.249 1.00 91.31 111 LEU A C 1
ATOM 853 O O . LEU A 1 111 ? 12.468 1.670 -2.118 1.00 91.31 111 LEU A O 1
ATOM 857 N N . THR A 1 112 ? 14.028 0.392 -1.109 1.00 92.75 112 THR A N 1
ATOM 858 C CA . THR A 1 112 ? 15.054 0.516 -2.151 1.00 92.75 112 THR A CA 1
ATOM 859 C C . THR A 1 112 ? 14.734 -0.400 -3.336 1.00 92.75 112 THR A C 1
ATOM 861 O O . THR A 1 112 ? 13.884 -1.296 -3.249 1.00 92.75 112 THR A O 1
ATOM 864 N N . PHE A 1 113 ? 15.408 -0.199 -4.471 1.00 92.88 113 PHE A N 1
ATOM 865 C CA . PHE A 1 113 ? 15.198 -1.049 -5.643 1.00 92.88 113 PHE A CA 1
ATOM 866 C C . PHE A 1 113 ? 15.609 -2.504 -5.366 1.00 92.88 113 PHE A C 1
ATOM 868 O O . PHE A 1 113 ? 14.903 -3.437 -5.752 1.00 92.88 113 PHE A O 1
ATOM 875 N N . GLU A 1 114 ? 16.706 -2.706 -4.632 1.00 92.31 114 GLU A N 1
ATOM 876 C CA . GLU A 1 114 ? 17.196 -4.020 -4.218 1.00 92.31 114 GLU A CA 1
ATOM 877 C C . GLU A 1 114 ? 16.210 -4.747 -3.294 1.00 92.31 114 GLU A C 1
ATOM 879 O O . GLU A 1 114 ? 16.000 -5.954 -3.430 1.00 92.31 114 GLU A O 1
ATOM 884 N N . GLU A 1 115 ? 15.570 -4.038 -2.365 1.00 92.94 115 GLU A N 1
ATOM 885 C CA . GLU A 1 115 ? 14.543 -4.632 -1.505 1.00 92.94 115 GLU A CA 1
ATOM 886 C C . GLU A 1 115 ? 13.272 -4.931 -2.290 1.00 92.94 115 GLU A C 1
ATOM 888 O O . GLU A 1 115 ? 12.676 -5.993 -2.114 1.00 92.94 115 GLU A O 1
ATOM 893 N N . PHE A 1 116 ? 12.882 -4.042 -3.207 1.00 93.88 116 PHE A N 1
ATOM 894 C CA . PHE A 1 116 ? 11.722 -4.237 -4.067 1.00 93.88 116 PHE A CA 1
ATOM 895 C C . PHE A 1 116 ? 11.828 -5.557 -4.848 1.00 93.88 116 PHE A C 1
ATOM 897 O O . PHE A 1 116 ? 10.916 -6.389 -4.792 1.00 93.88 116 PHE A O 1
ATOM 904 N N . ILE A 1 117 ? 12.961 -5.818 -5.510 1.00 94.19 117 ILE A N 1
ATOM 905 C CA . ILE A 1 117 ? 13.155 -7.071 -6.258 1.00 94.19 117 ILE A CA 1
ATOM 906 C C . ILE A 1 117 ? 13.125 -8.309 -5.346 1.00 94.19 117 ILE A C 1
ATOM 908 O O . ILE A 1 117 ? 12.552 -9.332 -5.722 1.00 94.19 117 ILE A O 1
ATOM 912 N N . GLN A 1 118 ? 13.656 -8.227 -4.121 1.00 92.94 118 GLN A N 1
ATOM 913 C CA . GLN A 1 118 ? 13.668 -9.345 -3.165 1.00 92.94 118 GLN A CA 1
ATOM 914 C C . GLN A 1 118 ? 12.278 -9.640 -2.579 1.00 92.94 118 GLN A C 1
ATOM 916 O O . GLN A 1 118 ? 11.864 -10.806 -2.453 1.00 92.94 118 GLN A O 1
ATOM 921 N N . VAL A 1 119 ? 11.543 -8.579 -2.240 1.00 94.00 119 VAL A N 1
ATOM 922 C CA . VAL A 1 119 ? 10.184 -8.626 -1.695 1.00 94.00 119 VAL A CA 1
ATOM 923 C C . VAL A 1 119 ? 9.242 -9.273 -2.703 1.00 94.00 119 VAL A C 1
ATOM 925 O O . VAL A 1 119 ? 8.587 -10.270 -2.375 1.00 94.00 119 VAL A O 1
ATOM 928 N N . PHE A 1 120 ? 9.232 -8.781 -3.943 1.00 93.19 120 PHE A N 1
ATOM 929 C CA . PHE A 1 120 ? 8.361 -9.308 -4.996 1.00 93.19 120 PHE A CA 1
ATOM 930 C C . PHE A 1 120 ? 8.916 -10.570 -5.669 1.00 93.19 120 PHE A C 1
ATOM 932 O O . PHE A 1 120 ? 8.149 -11.312 -6.276 1.00 93.19 120 PHE A O 1
ATOM 939 N N . GLY A 1 121 ? 10.207 -10.875 -5.497 1.00 92.75 121 GLY A N 1
ATOM 940 C CA . GLY A 1 121 ? 10.857 -12.028 -6.123 1.00 92.75 121 GLY A CA 1
ATOM 941 C C . GLY A 1 121 ? 10.896 -11.912 -7.646 1.00 92.75 121 GLY A C 1
ATOM 942 O O . GLY A 1 121 ? 10.619 -12.893 -8.332 1.00 92.75 121 GLY A O 1
ATOM 943 N N . VAL A 1 122 ? 11.171 -10.708 -8.149 1.00 93.25 122 VAL A N 1
ATOM 944 C CA . VAL A 1 122 ? 11.181 -10.380 -9.580 1.00 93.25 122 VAL A CA 1
ATOM 945 C C . VAL A 1 122 ? 12.603 -10.129 -10.065 1.00 93.25 122 VAL A C 1
ATOM 947 O O . VAL A 1 122 ? 13.454 -9.661 -9.311 1.00 93.25 122 VAL A O 1
ATOM 950 N N . GLU A 1 123 ? 12.858 -10.422 -11.336 1.00 91.62 123 GLU A N 1
ATOM 951 C CA . GLU A 1 123 ? 14.153 -10.148 -11.958 1.00 91.62 123 GLU A CA 1
ATOM 952 C C . GLU A 1 123 ? 14.333 -8.639 -12.214 1.00 91.62 123 GLU A C 1
ATOM 954 O O . GLU A 1 123 ? 13.373 -7.963 -12.604 1.00 91.62 123 GLU A O 1
ATOM 959 N N . PRO A 1 124 ? 15.548 -8.086 -12.045 1.00 93.50 124 PRO A N 1
ATOM 960 C CA . PRO A 1 124 ? 15.823 -6.672 -12.275 1.00 93.50 124 PRO A CA 1
ATOM 961 C C . PRO A 1 124 ? 15.859 -6.364 -13.780 1.00 93.50 124 PRO A C 1
ATOM 963 O O . PRO A 1 124 ? 16.913 -6.338 -14.41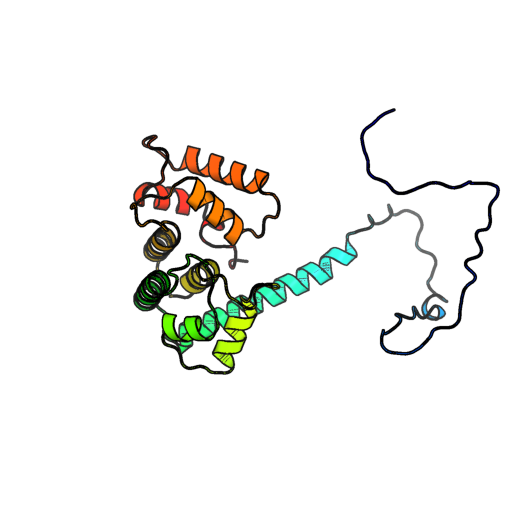7 1.00 93.50 124 PRO A O 1
ATOM 966 N N . THR A 1 125 ? 14.688 -6.137 -14.374 1.00 93.06 125 THR A N 1
ATOM 967 C CA . THR A 1 125 ? 14.550 -5.719 -15.775 1.00 93.06 125 THR A CA 1
ATOM 968 C C . THR A 1 125 ? 14.299 -4.215 -15.888 1.00 93.06 125 THR A C 1
ATOM 970 O O . THR A 1 125 ? 13.865 -3.554 -14.943 1.00 93.06 125 THR A O 1
ATOM 973 N N . GLY A 1 126 ? 14.506 -3.654 -17.085 1.00 90.38 126 GLY A N 1
ATOM 974 C CA . GLY A 1 126 ? 14.168 -2.252 -17.355 1.00 90.38 126 GLY A CA 1
ATOM 975 C C . GLY A 1 126 ? 12.672 -1.941 -17.210 1.00 90.38 126 GLY A C 1
ATOM 976 O O . GLY A 1 126 ? 12.302 -0.786 -17.035 1.00 90.38 126 GLY A O 1
ATOM 977 N N . GLU A 1 127 ? 11.796 -2.946 -17.272 1.00 88.44 127 GLU A N 1
ATOM 978 C CA . GLU A 1 127 ? 10.367 -2.790 -16.979 1.00 88.44 127 GLU A CA 1
ATOM 979 C C . GLU A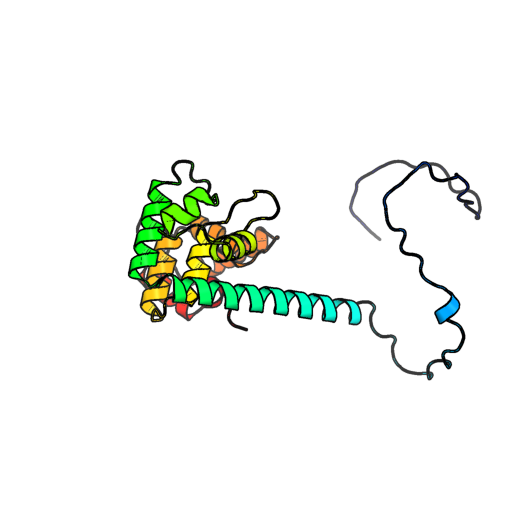 1 127 ? 10.125 -2.61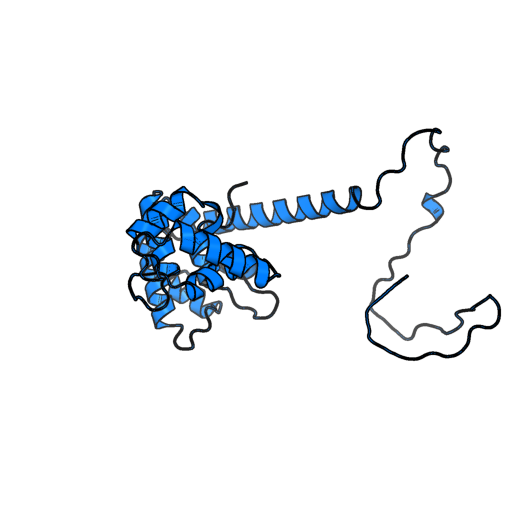3 -15.485 1.00 88.44 127 GLU A C 1
ATOM 981 O O . GLU A 1 127 ? 9.450 -1.659 -15.095 1.00 88.44 127 GLU A O 1
ATOM 986 N N . VAL A 1 128 ? 10.735 -3.467 -14.659 1.00 91.50 128 VAL A N 1
ATOM 987 C CA . VAL A 1 128 ? 10.651 -3.384 -13.196 1.00 91.50 128 VAL A CA 1
ATOM 988 C C . VAL A 1 128 ? 11.216 -2.053 -12.695 1.00 91.50 128 VAL A C 1
ATOM 990 O O . VAL A 1 128 ? 10.569 -1.402 -11.878 1.00 91.50 128 VAL A O 1
ATOM 993 N N . GLN A 1 129 ? 12.335 -1.584 -13.260 1.00 92.12 129 GLN A N 1
ATOM 994 C CA . GLN A 1 129 ? 12.882 -0.256 -12.956 1.00 92.12 129 GLN A CA 1
ATOM 995 C C . GLN A 1 129 ? 11.877 0.863 -13.263 1.00 92.12 129 GLN A C 1
ATOM 997 O O . GLN A 1 129 ? 11.609 1.700 -12.411 1.00 92.12 129 GLN A O 1
ATOM 1002 N N . ARG A 1 130 ? 11.249 0.853 -14.449 1.00 90.44 130 ARG A N 1
ATOM 1003 C CA . ARG A 1 130 ? 10.252 1.879 -14.808 1.00 90.44 130 ARG A CA 1
ATOM 1004 C C . ARG A 1 130 ? 9.071 1.910 -13.843 1.00 90.44 130 ARG A C 1
ATOM 1006 O O . ARG A 1 130 ? 8.533 2.977 -13.570 1.00 90.44 130 ARG A O 1
ATOM 1013 N N . ILE A 1 131 ? 8.627 0.748 -13.369 1.00 90.69 131 ILE A N 1
ATOM 1014 C CA . ILE A 1 131 ? 7.535 0.658 -12.395 1.00 90.69 131 ILE A CA 1
ATOM 1015 C C . ILE A 1 131 ? 7.983 1.181 -11.032 1.00 90.69 131 ILE A C 1
ATOM 1017 O O . ILE A 1 131 ? 7.221 1.909 -10.403 1.00 90.69 131 ILE A O 1
ATOM 1021 N N . PHE A 1 132 ? 9.202 0.858 -10.604 1.00 91.38 132 PHE A N 1
ATOM 1022 C CA . PHE A 1 132 ? 9.785 1.394 -9.379 1.00 91.38 132 PHE A CA 1
ATOM 1023 C C . PHE A 1 132 ? 9.852 2.928 -9.429 1.00 91.38 132 PHE A C 1
ATOM 1025 O O . PHE A 1 132 ? 9.238 3.590 -8.594 1.00 91.38 132 PHE A O 1
ATOM 1032 N N . ASP A 1 133 ? 10.455 3.494 -10.479 1.00 89.75 133 ASP A N 1
ATOM 1033 C CA . ASP A 1 133 ? 10.634 4.942 -10.664 1.00 89.75 133 ASP A CA 1
ATOM 1034 C C . ASP A 1 133 ? 9.306 5.727 -10.640 1.00 89.75 133 ASP A C 1
ATOM 1036 O O . ASP A 1 133 ? 9.264 6.890 -10.242 1.00 89.75 133 ASP A O 1
ATOM 1040 N N . LEU A 1 134 ? 8.188 5.103 -11.033 1.00 84.81 134 LEU A N 1
ATOM 1041 C CA . LEU A 1 134 ? 6.858 5.725 -10.971 1.00 84.81 134 LEU A CA 1
ATOM 1042 C C . LEU A 1 134 ? 6.317 5.921 -9.551 1.00 84.81 134 LEU A C 1
ATOM 1044 O O . LEU A 1 134 ? 5.403 6.731 -9.348 1.00 84.81 134 LEU A O 1
ATOM 1048 N N . PHE A 1 135 ? 6.788 5.118 -8.603 1.00 84.62 135 PHE A N 1
ATOM 1049 C CA . PHE A 1 135 ? 6.376 5.162 -7.203 1.00 84.62 135 PHE A CA 1
ATOM 1050 C C . PHE A 1 135 ? 7.435 5.787 -6.298 1.00 84.62 135 PHE A C 1
ATOM 1052 O O . PHE A 1 135 ? 7.129 6.044 -5.134 1.00 84.62 135 PHE A O 1
ATOM 1059 N N . VAL A 1 136 ? 8.638 6.041 -6.819 1.00 87.25 136 VAL A N 1
ATOM 1060 C CA . VAL A 1 136 ? 9.708 6.699 -6.073 1.00 87.25 136 VAL A CA 1
ATOM 1061 C C . VAL A 1 136 ? 9.230 8.053 -5.569 1.00 87.25 136 VAL A C 1
ATOM 1063 O O . VAL A 1 136 ? 8.633 8.857 -6.293 1.00 87.25 136 VAL A O 1
ATOM 1066 N N . HIS A 1 137 ? 9.500 8.298 -4.295 1.00 79.19 137 HIS A N 1
ATOM 1067 C CA . HIS A 1 137 ? 9.253 9.577 -3.669 1.00 79.19 137 HIS A CA 1
ATOM 1068 C C . HIS A 1 137 ? 10.331 10.586 -4.085 1.00 79.19 137 HIS A C 1
ATOM 1070 O O . HIS A 1 137 ? 11.521 10.272 -4.118 1.00 79.19 137 HIS A O 1
ATOM 1076 N N . GLU A 1 138 ? 9.912 11.825 -4.357 1.00 75.00 138 GLU A N 1
ATOM 1077 C CA . GLU A 1 138 ? 10.744 12.879 -4.963 1.00 75.00 138 GLU A CA 1
ATOM 1078 C C . GLU A 1 138 ? 12.036 13.178 -4.182 1.00 75.00 138 GLU A C 1
ATOM 1080 O O . GLU A 1 138 ? 13.017 13.636 -4.759 1.00 75.00 138 GLU A O 1
ATOM 1085 N N . TYR A 1 139 ? 12.045 12.891 -2.877 1.00 75.06 139 TYR A N 1
ATOM 1086 C CA . TYR A 1 139 ? 13.146 13.240 -1.975 1.00 75.06 139 TYR A CA 1
ATOM 1087 C C . TYR A 1 139 ? 13.901 12.055 -1.364 1.00 75.06 139 TYR A C 1
ATOM 1089 O O . TYR A 1 139 ? 14.878 12.295 -0.661 1.00 75.06 139 TYR A O 1
ATOM 1097 N N . THR A 1 140 ? 13.457 10.807 -1.551 1.00 78.25 140 THR A N 1
ATOM 1098 C CA . THR A 1 140 ? 14.060 9.655 -0.842 1.00 78.25 140 THR A CA 1
ATOM 1099 C C . THR A 1 140 ? 14.670 8.605 -1.761 1.00 78.25 140 THR A C 1
ATOM 1101 O O . THR A 1 140 ? 15.303 7.688 -1.247 1.00 78.25 140 THR A O 1
ATOM 1104 N N . GLU A 1 141 ? 14.474 8.711 -3.084 1.00 85.12 141 GLU A N 1
ATOM 1105 C CA . GLU A 1 141 ? 14.868 7.688 -4.078 1.00 85.12 141 GLU A CA 1
ATOM 1106 C C . GLU A 1 141 ? 14.308 6.282 -3.777 1.00 85.12 141 GLU A C 1
ATOM 1108 O O . GLU A 1 141 ? 14.717 5.283 -4.362 1.00 85.12 141 GLU A O 1
ATOM 1113 N N . GLN A 1 142 ? 13.330 6.208 -2.875 1.00 88.81 142 GLN A N 1
ATOM 1114 C CA . GLN A 1 142 ? 12.719 4.985 -2.383 1.00 88.81 142 GLN A CA 1
ATOM 1115 C C . GLN A 1 142 ? 11.216 5.020 -2.629 1.00 88.81 142 GLN A C 1
ATOM 1117 O O . GLN A 1 142 ? 10.604 6.082 -2.785 1.00 88.81 142 GLN A O 1
ATOM 1122 N N . VAL A 1 143 ? 10.618 3.838 -2.656 1.00 88.69 143 VAL A N 1
ATOM 1123 C CA . VAL A 1 143 ? 9.182 3.646 -2.841 1.00 88.69 143 VAL A CA 1
ATOM 1124 C C . VAL A 1 143 ? 8.512 3.440 -1.489 1.00 88.69 143 VAL A C 1
ATOM 1126 O O . VAL A 1 143 ? 8.941 2.591 -0.720 1.00 88.69 143 VAL A O 1
ATOM 1129 N N . ASP A 1 144 ? 7.411 4.141 -1.224 1.00 86.81 144 ASP A N 1
ATOM 1130 C CA . ASP A 1 144 ? 6.516 3.788 -0.115 1.00 86.81 144 ASP A CA 1
ATOM 1131 C C . ASP A 1 144 ? 5.900 2.405 -0.399 1.00 86.81 144 ASP A C 1
ATOM 1133 O O . ASP A 1 144 ? 5.096 2.226 -1.329 1.00 86.81 144 ASP A O 1
ATOM 1137 N N . ALA A 1 145 ? 6.307 1.410 0.392 1.00 88.94 145 ALA A N 1
ATOM 1138 C CA . ALA A 1 145 ? 5.925 0.016 0.197 1.00 88.94 145 ALA A CA 1
ATOM 1139 C C . ALA A 1 145 ? 4.408 -0.162 0.276 1.00 88.94 145 ALA A C 1
ATOM 1141 O O . ALA A 1 145 ? 3.797 -0.854 -0.544 1.00 88.94 145 ALA A O 1
ATOM 1142 N N . LYS A 1 146 ? 3.784 0.510 1.246 1.00 84.50 146 LYS A N 1
ATOM 1143 C CA . LYS A 1 146 ? 2.348 0.452 1.518 1.00 84.50 146 LYS A CA 1
ATOM 1144 C C . LYS A 1 146 ? 1.566 0.987 0.325 1.00 84.50 146 LYS A C 1
ATOM 1146 O O . LYS A 1 146 ? 0.625 0.339 -0.136 1.00 84.50 146 LYS A O 1
ATOM 1151 N N . GLN A 1 147 ? 1.998 2.118 -0.234 1.00 83.69 147 GLN A N 1
ATOM 1152 C CA . GLN A 1 147 ? 1.417 2.683 -1.451 1.00 83.69 147 GLN A CA 1
ATOM 1153 C C . GLN A 1 147 ? 1.537 1.733 -2.640 1.00 83.69 147 GLN A C 1
ATOM 1155 O O . GLN A 1 147 ? 0.576 1.575 -3.400 1.00 83.69 147 GLN A O 1
ATOM 1160 N N . PHE A 1 148 ? 2.679 1.063 -2.791 1.00 89.06 148 PHE A N 1
ATOM 1161 C CA . PHE A 1 148 ? 2.848 0.082 -3.853 1.00 89.06 148 PHE A CA 1
ATOM 1162 C C . PHE A 1 148 ? 1.923 -1.130 -3.671 1.00 89.06 148 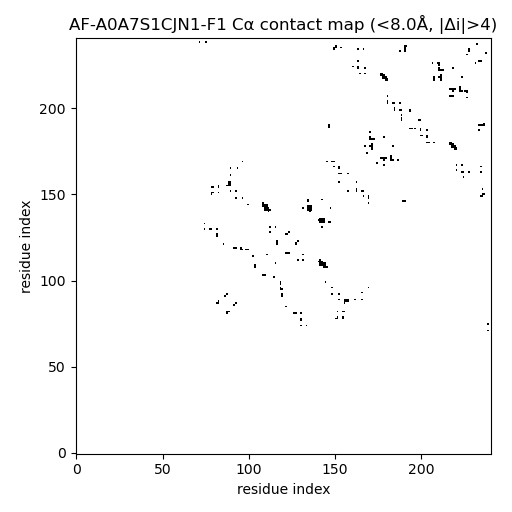PHE A C 1
ATOM 1164 O O . PHE A 1 148 ? 1.198 -1.488 -4.601 1.00 89.06 148 PHE A O 1
ATOM 1171 N N . PHE A 1 149 ? 1.877 -1.730 -2.477 1.00 89.88 149 PHE A N 1
ATOM 1172 C CA . PHE A 1 149 ? 1.019 -2.883 -2.187 1.00 89.88 149 PHE A CA 1
ATOM 1173 C C . PHE A 1 149 ? -0.466 -2.572 -2.386 1.00 89.88 149 PHE A C 1
ATOM 1175 O O . PHE A 1 149 ? -1.180 -3.351 -3.020 1.00 89.88 149 PHE A O 1
ATOM 1182 N N . LEU A 1 150 ? -0.934 -1.419 -1.899 1.00 85.62 150 LEU A N 1
ATOM 1183 C CA . LEU A 1 150 ? -2.318 -0.979 -2.086 1.00 85.62 150 LEU A CA 1
ATOM 1184 C C . LEU A 1 150 ? -2.647 -0.765 -3.558 1.00 85.62 150 LEU A C 1
ATOM 1186 O O . LEU A 1 150 ? -3.731 -1.136 -4.013 1.00 85.62 150 LEU A O 1
ATOM 1190 N N . ALA A 1 151 ? -1.713 -0.192 -4.316 1.00 85.81 151 ALA A N 1
ATOM 1191 C CA . ALA A 1 151 ? -1.885 -0.009 -5.741 1.00 85.81 151 ALA A CA 1
ATOM 1192 C C . ALA A 1 151 ? -1.952 -1.369 -6.458 1.00 85.81 151 ALA A C 1
ATOM 1194 O O . ALA A 1 151 ? -2.908 -1.601 -7.204 1.00 85.81 151 ALA A O 1
ATOM 1195 N N . ALA A 1 152 ? -1.010 -2.277 -6.183 1.00 88.94 152 ALA A N 1
ATOM 1196 C CA . ALA A 1 152 ? -0.935 -3.618 -6.762 1.00 88.94 152 ALA A CA 1
ATOM 1197 C C . ALA A 1 152 ? -2.169 -4.477 -6.433 1.00 88.94 152 ALA A C 1
ATOM 1199 O O . ALA A 1 152 ? -2.688 -5.161 -7.314 1.00 88.94 152 ALA A O 1
ATOM 1200 N N . ASN A 1 153 ? -2.718 -4.370 -5.215 1.00 89.25 153 ASN A N 1
ATOM 1201 C CA . ASN A 1 153 ? -3.939 -5.069 -4.786 1.00 89.25 153 ASN A CA 1
ATOM 1202 C C . ASN A 1 153 ? -5.151 -4.790 -5.704 1.00 89.25 153 ASN A C 1
ATOM 1204 O O . ASN A 1 153 ? -6.085 -5.584 -5.777 1.00 89.25 153 ASN A O 1
ATOM 1208 N N . ASN A 1 154 ? -5.150 -3.683 -6.458 1.00 84.94 154 ASN A N 1
ATOM 1209 C CA . ASN A 1 154 ? -6.210 -3.385 -7.429 1.00 84.94 154 ASN A CA 1
ATOM 1210 C C . ASN A 1 154 ? -6.119 -4.207 -8.729 1.00 84.94 154 ASN A C 1
ATOM 1212 O O . ASN A 1 154 ? -7.102 -4.250 -9.468 1.00 84.94 154 ASN A O 1
ATOM 1216 N N . PHE A 1 155 ? -4.978 -4.843 -9.013 1.00 86.88 155 PHE A N 1
ATOM 1217 C CA . PHE A 1 155 ? -4.709 -5.586 -10.255 1.00 86.88 155 PHE A CA 1
ATOM 1218 C C . PHE A 1 155 ? -4.429 -7.078 -10.031 1.00 86.88 155 PHE A C 1
ATOM 1220 O O . PHE A 1 155 ? -4.159 -7.810 -10.981 1.00 86.88 155 PHE A O 1
ATOM 1227 N N . THR A 1 156 ? -4.556 -7.568 -8.795 1.00 86.06 156 THR A N 1
ATOM 1228 C CA . THR A 1 156 ? -4.370 -8.990 -8.456 1.00 86.06 156 THR A CA 1
ATOM 1229 C C . THR A 1 156 ? -5.483 -9.899 -8.986 1.00 86.06 156 THR A C 1
ATOM 1231 O O . THR A 1 156 ? -5.345 -11.118 -8.927 1.00 86.06 156 THR A O 1
ATOM 1234 N N . GLY A 1 157 ? -6.589 -9.338 -9.494 1.00 83.62 157 GLY A N 1
ATOM 1235 C CA . GLY A 1 157 ? -7.787 -10.094 -9.885 1.00 83.62 157 GLY A CA 1
ATOM 1236 C C . GLY A 1 157 ? -8.629 -10.580 -8.698 1.00 83.62 157 GLY A C 1
ATOM 1237 O O . GLY A 1 157 ? -9.565 -11.349 -8.890 1.00 83.62 157 GLY A O 1
ATOM 1238 N N . ALA A 1 158 ? -8.293 -10.131 -7.489 1.00 83.88 158 ALA A N 1
ATOM 1239 C CA . ALA A 1 158 ? -8.984 -10.453 -6.252 1.00 83.88 158 ALA A CA 1
ATOM 1240 C C . ALA A 1 158 ? -10.426 -9.932 -6.229 1.00 83.88 158 ALA A C 1
ATOM 1242 O O . ALA A 1 158 ? -10.720 -8.835 -6.726 1.00 83.88 158 ALA A O 1
ATOM 1243 N N . ASP A 1 159 ? -11.317 -10.691 -5.592 1.00 86.19 159 ASP A N 1
ATOM 1244 C CA . ASP A 1 159 ? -12.655 -10.198 -5.289 1.00 86.19 159 ASP A CA 1
ATOM 1245 C C . ASP A 1 159 ? -12.614 -9.068 -4.242 1.00 86.19 159 ASP A C 1
ATOM 1247 O O . ASP A 1 159 ? -11.568 -8.695 -3.701 1.00 86.19 159 ASP A O 1
ATOM 1251 N N . LYS A 1 160 ? -13.770 -8.455 -3.982 1.00 81.75 160 LYS A N 1
ATOM 1252 C CA . LYS A 1 160 ? -13.849 -7.325 -3.049 1.00 81.75 160 LYS A CA 1
ATOM 1253 C C . LYS A 1 160 ? -13.437 -7.714 -1.630 1.00 81.75 160 LYS A C 1
ATOM 1255 O O . LYS A 1 160 ? -12.774 -6.912 -0.982 1.00 81.75 160 LYS A O 1
ATOM 1260 N N . ASP A 1 161 ? -13.803 -8.902 -1.167 1.00 84.88 161 ASP A N 1
ATOM 1261 C CA . ASP A 1 161 ? -13.577 -9.320 0.214 1.00 84.88 161 ASP A CA 1
ATOM 1262 C C . ASP A 1 161 ? -12.094 -9.646 0.430 1.00 84.88 161 ASP A C 1
ATOM 1264 O O . ASP A 1 161 ? -11.484 -9.157 1.379 1.00 84.88 161 ASP A O 1
ATOM 1268 N N . GLN A 1 162 ? -11.466 -10.343 -0.521 1.00 86.31 162 GLN A N 1
ATOM 1269 C CA . GLN A 1 162 ? -10.025 -10.596 -0.533 1.00 86.31 162 GLN A CA 1
ATOM 1270 C C . GLN A 1 162 ? -9.210 -9.301 -0.577 1.00 86.31 162 GLN A C 1
ATOM 1272 O O . GLN A 1 162 ? -8.208 -9.171 0.129 1.00 86.31 162 GLN A O 1
ATOM 1277 N N . ARG A 1 163 ? -9.638 -8.318 -1.383 1.00 84.88 163 ARG A N 1
ATOM 1278 C CA . ARG A 1 163 ? -8.972 -7.008 -1.438 1.00 84.88 163 ARG A CA 1
ATOM 1279 C C . ARG A 1 163 ? -9.052 -6.289 -0.104 1.00 84.88 163 ARG A C 1
ATOM 1281 O O . ARG A 1 163 ? -8.045 -5.740 0.324 1.00 84.88 163 ARG A O 1
ATOM 1288 N N . VAL A 1 164 ? -10.218 -6.303 0.538 1.00 86.00 164 VAL A N 1
ATOM 1289 C CA . VAL A 1 164 ? -10.423 -5.674 1.846 1.00 86.00 164 VAL A CA 1
ATOM 1290 C C . VAL A 1 164 ? -9.577 -6.354 2.918 1.00 86.00 164 VAL A C 1
ATOM 1292 O O . VAL A 1 164 ? -8.902 -5.654 3.661 1.00 86.00 164 VAL A O 1
ATOM 1295 N N . GLN A 1 165 ? -9.526 -7.687 2.952 1.00 87.94 165 GLN A N 1
ATOM 1296 C CA . GLN A 1 165 ? -8.671 -8.430 3.886 1.00 87.94 165 GLN A CA 1
ATOM 1297 C C . GLN A 1 165 ? -7.188 -8.090 3.710 1.00 87.94 165 GLN A C 1
ATOM 1299 O O . GLN A 1 165 ? -6.483 -7.838 4.681 1.00 87.94 165 GLN A O 1
ATOM 1304 N N . LEU A 1 166 ? -6.710 -8.042 2.464 1.00 87.62 166 LEU A N 1
ATOM 1305 C CA . LEU A 1 166 ? -5.341 -7.631 2.162 1.00 87.62 166 LEU A CA 1
ATOM 1306 C C . LEU A 1 166 ? -5.054 -6.198 2.608 1.00 87.62 166 LEU A C 1
ATOM 1308 O O . LEU A 1 166 ? -4.012 -5.931 3.198 1.00 87.62 166 LEU A O 1
ATOM 1312 N N . THR A 1 167 ? -5.977 -5.281 2.331 1.00 87.31 167 THR A N 1
ATOM 1313 C CA . THR A 1 167 ? -5.857 -3.889 2.758 1.00 87.31 167 THR A CA 1
ATOM 1314 C C . THR A 1 167 ? -5.847 -3.774 4.282 1.00 87.31 167 THR A C 1
ATOM 1316 O O . THR A 1 167 ? -5.063 -2.994 4.801 1.00 87.31 167 THR A O 1
ATOM 1319 N N . PHE A 1 168 ? -6.645 -4.571 4.997 1.00 88.62 168 PHE A N 1
ATOM 1320 C CA . PHE A 1 168 ? -6.640 -4.607 6.459 1.00 88.62 168 PHE A CA 1
ATOM 1321 C C . PHE A 1 168 ? -5.265 -5.008 7.008 1.00 88.62 168 PHE A C 1
ATOM 1323 O O . PHE A 1 168 ? -4.697 -4.280 7.809 1.00 88.62 168 PHE A O 1
ATOM 1330 N N . VAL A 1 169 ? -4.678 -6.095 6.493 1.00 87.44 169 VAL A N 1
ATOM 1331 C CA . VAL A 1 169 ? -3.330 -6.554 6.892 1.00 87.44 169 VAL A CA 1
ATOM 1332 C C . VAL A 1 169 ? -2.249 -5.521 6.573 1.00 87.44 169 VAL A C 1
ATOM 1334 O O . VAL A 1 169 ? -1.251 -5.427 7.276 1.00 87.44 169 VAL A O 1
ATOM 1337 N N . LEU A 1 170 ? -2.421 -4.754 5.495 1.00 86.12 170 LEU A N 1
ATOM 1338 C CA . LEU A 1 170 ? -1.521 -3.646 5.188 1.00 86.12 170 LEU A CA 1
ATOM 1339 C C . LEU A 1 170 ? -1.689 -2.484 6.167 1.00 86.12 170 LEU A C 1
ATOM 1341 O O . LEU A 1 170 ? -0.752 -1.715 6.323 1.00 86.12 170 LEU A O 1
ATOM 1345 N N . PHE A 1 171 ? -2.871 -2.295 6.751 1.00 85.00 171 PHE A N 1
ATOM 1346 C CA . PHE A 1 171 ? -3.180 -1.157 7.616 1.00 85.00 171 PHE A CA 1
ATOM 1347 C C . PHE A 1 171 ? -2.764 -1.404 9.066 1.00 85.00 171 PHE A C 1
ATOM 1349 O O . PHE A 1 171 ? -2.220 -0.479 9.658 1.00 85.00 171 PHE A O 1
ATOM 1356 N N . ASP A 1 172 ? -2.997 -2.620 9.559 1.00 87.62 172 ASP A N 1
ATOM 1357 C CA . ASP A 1 172 ? -2.625 -3.134 10.882 1.00 87.62 172 ASP A CA 1
ATOM 1358 C C . ASP A 1 172 ? -1.108 -3.413 10.939 1.00 87.62 172 ASP A C 1
ATOM 1360 O O . ASP A 1 172 ? -0.630 -4.500 10.589 1.00 87.62 172 ASP A O 1
ATOM 1364 N N . GLU A 1 173 ? -0.336 -2.378 11.287 1.00 81.06 173 GLU A N 1
ATOM 1365 C CA . GLU A 1 173 ? 1.133 -2.385 11.283 1.00 81.06 173 GLU A CA 1
ATOM 1366 C C . GLU A 1 173 ? 1.706 -3.161 12.468 1.00 81.06 173 GLU A C 1
ATOM 1368 O O . GLU A 1 173 ? 2.797 -3.730 12.364 1.00 81.06 173 GLU A O 1
ATOM 1373 N N . ASP A 1 174 ? 0.994 -3.170 13.595 1.00 84.38 174 ASP A N 1
ATOM 1374 C CA . ASP A 1 174 ? 1.405 -3.877 14.804 1.00 84.38 174 ASP A CA 1
ATOM 1375 C C . ASP A 1 174 ? 0.851 -5.307 14.908 1.00 84.38 174 ASP A C 1
ATOM 1377 O O . ASP A 1 174 ? 1.276 -6.063 15.786 1.00 84.38 174 ASP A O 1
ATOM 1381 N N . HIS A 1 175 ? -0.008 -5.710 13.967 1.00 84.75 175 HIS A N 1
ATOM 1382 C CA . HIS A 1 175 ? -0.665 -7.017 13.932 1.00 84.75 175 HIS A CA 1
ATOM 1383 C C . HIS A 1 175 ? -1.502 -7.287 15.181 1.00 84.75 175 HIS A C 1
ATOM 1385 O O . HIS A 1 175 ? -1.618 -8.435 15.628 1.00 84.75 175 HIS A O 1
ATOM 1391 N N . SER A 1 176 ? -2.080 -6.230 15.748 1.00 88.25 176 SER A N 1
ATOM 1392 C CA . SER A 1 176 ? -3.000 -6.315 16.877 1.00 88.25 176 SER A CA 1
ATOM 1393 C C . SER A 1 176 ? -4.316 -6.999 16.500 1.00 88.25 176 SER A C 1
ATOM 1395 O O . SER A 1 176 ? -5.009 -7.517 17.378 1.00 88.25 176 SER A O 1
ATOM 1397 N N . GLY A 1 177 ? -4.639 -7.073 15.204 1.00 89.38 177 GLY A N 1
ATOM 1398 C CA . GLY A 1 177 ? -5.915 -7.582 14.712 1.00 89.38 177 GLY A CA 1
ATOM 1399 C C . GLY A 1 177 ? -7.021 -6.528 14.710 1.00 89.38 177 GLY A C 1
ATOM 1400 O O . GLY A 1 177 ? -8.164 -6.864 14.392 1.00 89.38 177 GLY A O 1
ATOM 1401 N N . SER A 1 178 ? -6.691 -5.271 15.011 1.00 92.62 178 SER A N 1
ATOM 1402 C CA . SER A 1 178 ? -7.558 -4.109 14.844 1.00 92.62 178 SER A CA 1
ATOM 1403 C C . SER A 1 178 ? -6.752 -2.912 14.333 1.00 92.62 178 SER A C 1
ATOM 1405 O O . SER A 1 178 ? -5.531 -2.893 14.377 1.00 92.62 178 SER A O 1
ATOM 1407 N N . ILE A 1 179 ? -7.430 -1.922 13.757 1.00 90.81 179 ILE A N 1
ATOM 1408 C CA . ILE A 1 179 ? -6.799 -0.705 13.243 1.00 90.81 179 ILE A CA 1
ATOM 1409 C C . ILE A 1 179 ? -7.046 0.412 14.245 1.00 90.81 179 ILE A C 1
ATOM 1411 O O . ILE A 1 179 ? -8.185 0.833 14.466 1.00 90.81 179 ILE A O 1
ATOM 1415 N N . SER A 1 180 ? -5.970 0.927 14.821 1.00 92.06 180 SER A N 1
ATOM 1416 C CA . SER A 1 180 ? -6.008 2.091 15.695 1.00 92.06 180 SER A CA 1
ATOM 1417 C C . SER A 1 180 ? -6.278 3.387 14.918 1.00 92.06 180 SER A C 1
ATOM 1419 O O . SER A 1 180 ? -6.075 3.501 13.702 1.00 92.06 180 SER A O 1
ATOM 1421 N N . GLN A 1 181 ? -6.706 4.430 15.634 1.00 89.25 181 GLN A N 1
ATOM 1422 C CA . GLN A 1 181 ? -6.916 5.749 15.033 1.00 89.25 181 GLN A CA 1
ATOM 1423 C C . GLN A 1 181 ? -5.640 6.308 14.376 1.00 89.25 181 GLN A C 1
ATOM 1425 O O . GLN A 1 181 ? -5.728 6.956 13.329 1.00 89.25 181 GLN A O 1
ATOM 1430 N N . ASP A 1 182 ? -4.471 6.071 14.972 1.00 88.12 182 ASP A N 1
ATOM 1431 C CA . ASP A 1 182 ? -3.193 6.564 14.455 1.00 88.12 182 ASP A CA 1
ATOM 1432 C C . ASP A 1 182 ? -2.785 5.836 13.166 1.00 88.12 182 ASP A C 1
ATOM 1434 O O . ASP A 1 182 ? -2.382 6.484 12.195 1.00 88.12 182 ASP A O 1
ATOM 1438 N N . GLU A 1 183 ? -2.993 4.519 13.092 1.00 88.19 183 GLU A N 1
ATOM 1439 C CA . GLU A 1 183 ? -2.783 3.748 11.861 1.00 88.19 183 GLU A CA 1
ATOM 1440 C C . GLU A 1 183 ? -3.715 4.220 10.742 1.00 88.19 183 GLU A C 1
ATOM 1442 O O . GLU A 1 183 ? -3.275 4.461 9.613 1.00 88.19 183 GLU A O 1
ATOM 1447 N N . LEU A 1 184 ? -4.992 4.466 11.054 1.00 86.31 184 LEU A N 1
ATOM 1448 C CA . LEU A 1 184 ? -5.946 5.015 10.091 1.00 86.31 184 LEU A CA 1
ATOM 1449 C C . LEU A 1 184 ? -5.530 6.408 9.585 1.00 86.31 184 LEU A C 1
ATOM 1451 O O . LEU A 1 184 ? -5.691 6.721 8.401 1.00 86.31 184 LEU A O 1
ATOM 1455 N N . ILE A 1 185 ? -4.985 7.258 10.459 1.00 84.19 185 ILE A N 1
ATOM 1456 C CA . ILE A 1 185 ? -4.447 8.570 10.081 1.00 84.19 185 ILE A CA 1
ATOM 1457 C C . ILE A 1 185 ? -3.271 8.405 9.114 1.00 84.19 185 ILE A C 1
ATOM 1459 O O . ILE A 1 185 ? -3.260 9.060 8.068 1.00 84.19 185 ILE A O 1
ATOM 1463 N N . ASN A 1 186 ? -2.315 7.527 9.423 1.00 79.69 186 ASN A N 1
ATOM 1464 C CA . ASN A 1 186 ? -1.136 7.288 8.586 1.00 79.69 186 ASN A CA 1
ATOM 1465 C C . ASN A 1 186 ? -1.532 6.825 7.179 1.00 79.69 186 ASN A C 1
ATOM 1467 O O . ASN A 1 186 ? -1.031 7.344 6.179 1.00 79.69 186 ASN A O 1
ATOM 1471 N N . ILE A 1 187 ? -2.527 5.943 7.088 1.00 76.31 187 ILE A N 1
ATOM 1472 C CA . ILE A 1 187 ? -3.120 5.523 5.815 1.00 76.31 187 ILE A CA 1
ATOM 1473 C C . ILE A 1 187 ? -3.699 6.684 5.024 1.00 76.31 187 ILE A C 1
ATOM 1475 O O . ILE A 1 187 ? -3.456 6.809 3.823 1.00 76.31 187 ILE A O 1
ATOM 1479 N N . LEU A 1 188 ? -4.514 7.516 5.667 1.00 77.69 188 LEU A N 1
ATOM 1480 C CA . LEU A 1 188 ? -5.200 8.605 4.983 1.00 77.69 188 LEU A CA 1
ATOM 1481 C C . LEU A 1 188 ? -4.217 9.650 4.452 1.00 77.69 188 LEU A C 1
ATOM 1483 O O . LEU A 1 188 ? -4.475 10.237 3.398 1.00 77.69 188 LEU A O 1
ATOM 1487 N N . LYS A 1 189 ? -3.090 9.856 5.145 1.00 74.31 189 LYS A N 1
ATOM 1488 C CA . LYS A 1 189 ? -1.980 10.675 4.640 1.00 74.31 189 LYS A CA 1
ATOM 1489 C C . LYS A 1 189 ? -1.387 10.060 3.381 1.00 74.31 189 LYS A C 1
ATOM 1491 O O . LYS A 1 189 ? -1.307 10.743 2.359 1.00 74.31 189 LYS A O 1
ATOM 1496 N N . ALA A 1 190 ? -1.061 8.770 3.440 1.00 65.81 190 ALA A N 1
ATOM 1497 C CA . ALA A 1 190 ? -0.444 8.053 2.333 1.00 65.81 190 ALA A CA 1
ATOM 1498 C C . ALA A 1 190 ? -1.359 8.018 1.088 1.00 65.81 190 ALA A C 1
ATOM 1500 O O . ALA A 1 190 ? -0.914 8.285 -0.024 1.00 65.81 190 ALA A O 1
ATOM 1501 N N . ASN A 1 191 ? -2.666 7.785 1.264 1.00 65.06 191 ASN A N 1
ATOM 1502 C CA . ASN A 1 191 ? -3.613 7.618 0.153 1.00 65.06 191 ASN A CA 1
ATOM 1503 C C . ASN A 1 191 ? -4.088 8.911 -0.515 1.00 65.06 191 ASN A C 1
ATOM 1505 O O . ASN A 1 191 ? -4.579 8.860 -1.647 1.00 65.06 191 ASN A O 1
ATOM 1509 N N . HIS A 1 192 ? -4.052 10.055 0.169 1.00 59.94 192 HIS A N 1
ATOM 1510 C CA . HIS A 1 192 ? -4.698 11.261 -0.350 1.00 59.94 192 HIS A CA 1
ATOM 1511 C C . HIS A 1 192 ? -3.754 12.385 -0.754 1.00 59.94 192 HIS A C 1
ATOM 1513 O O . HIS A 1 192 ? -4.255 13.381 -1.274 1.00 59.94 192 HIS A O 1
ATOM 1519 N N . MET A 1 193 ? -2.436 12.260 -0.549 1.00 52.06 193 MET A N 1
ATOM 1520 C CA . MET A 1 193 ? -1.500 13.381 -0.746 1.00 52.06 193 MET A CA 1
ATOM 1521 C C . MET A 1 193 ? -2.042 14.685 -0.120 1.00 52.06 193 MET A C 1
ATOM 1523 O O . MET A 1 193 ? -1.841 15.782 -0.640 1.00 52.06 193 MET A O 1
ATOM 1527 N N . VAL A 1 194 ? -2.833 14.571 0.956 1.00 53.59 194 VAL A N 1
ATOM 1528 C CA . VAL A 1 194 ? -3.475 15.725 1.581 1.00 53.59 194 VAL A CA 1
ATOM 1529 C C . VAL A 1 194 ? -2.418 16.363 2.455 1.00 53.59 194 VAL A C 1
ATOM 1531 O O . VAL A 1 194 ? -2.027 15.804 3.472 1.00 53.59 194 VAL A O 1
ATOM 1534 N N . SER A 1 195 ? -1.972 17.547 2.047 1.00 54.28 195 SER A N 1
ATOM 1535 C CA . SER A 1 195 ? -0.987 18.341 2.783 1.00 54.28 195 SER A CA 1
ATOM 1536 C C . SER A 1 195 ? -1.533 18.885 4.112 1.00 54.28 195 SER A C 1
ATOM 1538 O O . SER A 1 195 ? -0.766 19.359 4.942 1.00 54.28 195 SER A O 1
ATOM 1540 N N . ASP A 1 196 ? -2.855 18.839 4.315 1.00 74.38 196 ASP A N 1
ATOM 1541 C CA . ASP A 1 196 ? -3.520 19.325 5.524 1.00 74.38 196 ASP A CA 1
ATOM 1542 C C . ASP A 1 196 ? -3.771 18.195 6.539 1.00 74.38 196 ASP A C 1
ATOM 1544 O O . ASP A 1 196 ? -4.773 17.472 6.490 1.00 74.38 196 ASP A O 1
ATOM 1548 N N . GLU A 1 197 ? -2.858 18.090 7.504 1.00 77.62 197 GLU A N 1
ATOM 1549 C CA . GLU A 1 197 ? -2.950 17.221 8.682 1.00 77.62 197 GLU A CA 1
ATOM 1550 C C . GLU A 1 197 ? -4.301 17.321 9.409 1.00 77.62 197 GLU A C 1
ATOM 1552 O O . GLU A 1 197 ? -4.846 16.308 9.857 1.00 77.62 197 GLU A O 1
ATOM 1557 N N . ALA A 1 198 ? -4.883 18.522 9.515 1.00 81.62 198 ALA A N 1
ATOM 1558 C CA . ALA A 1 198 ? -6.141 18.717 10.229 1.00 81.62 198 ALA A CA 1
ATOM 1559 C C . ALA A 1 198 ? -7.317 18.088 9.471 1.00 81.62 198 ALA A C 1
ATOM 1561 O O . ALA A 1 198 ? -8.198 17.469 10.077 1.00 81.62 198 ALA A O 1
ATOM 1562 N N . ALA A 1 199 ? -7.315 18.187 8.139 1.00 80.94 199 ALA A N 1
ATOM 1563 C CA . ALA A 1 199 ? -8.314 17.541 7.297 1.00 80.94 199 ALA A CA 1
ATOM 1564 C C . ALA A 1 199 ? -8.215 16.010 7.371 1.00 80.94 199 ALA A C 1
ATOM 1566 O O . ALA A 1 199 ? -9.248 15.337 7.437 1.00 80.94 199 ALA A O 1
ATOM 1567 N N . VAL A 1 200 ? -6.995 15.459 7.403 1.00 82.31 200 VAL A N 1
ATOM 1568 C CA . VAL A 1 200 ? -6.776 14.014 7.561 1.00 82.31 200 VAL A CA 1
ATOM 1569 C C . VAL A 1 200 ? -7.279 13.526 8.918 1.00 82.31 200 VAL A C 1
ATOM 1571 O O . VAL A 1 200 ? -8.079 12.591 8.963 1.00 82.31 200 VAL A O 1
ATOM 1574 N N . ARG A 1 201 ? -6.900 14.195 10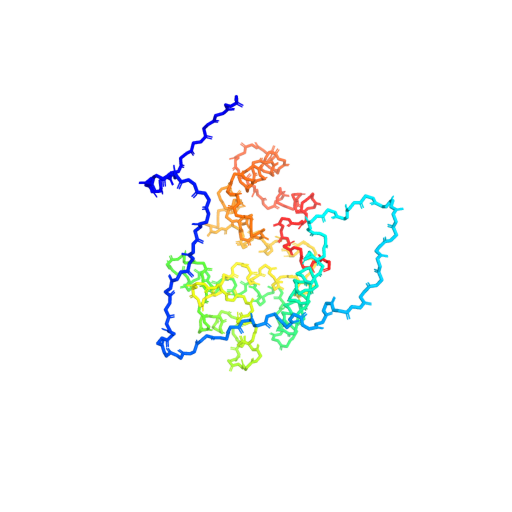.014 1.00 85.06 201 ARG A N 1
ATOM 1575 C CA . ARG A 1 201 ? -7.364 13.845 11.368 1.00 85.06 201 ARG A CA 1
ATOM 1576 C C . ARG A 1 201 ? -8.881 13.896 11.488 1.00 85.06 201 ARG A C 1
ATOM 1578 O O . ARG A 1 201 ? -9.488 12.966 12.010 1.00 85.06 201 ARG A O 1
ATOM 1585 N N . LYS A 1 202 ? -9.510 14.937 10.938 1.00 85.38 202 LYS A N 1
ATOM 1586 C CA . LYS A 1 202 ? -10.972 15.061 10.932 1.00 85.38 202 LYS A CA 1
ATOM 1587 C C . LYS A 1 202 ? -11.640 13.932 10.145 1.00 85.38 202 LYS A C 1
ATOM 1589 O O . LYS A 1 202 ? -12.672 13.422 10.569 1.00 85.38 202 LYS A O 1
ATOM 1594 N N . LYS A 1 203 ? -11.068 13.525 9.006 1.00 84.25 203 LYS A N 1
ATOM 1595 C CA . LYS A 1 203 ? -11.561 12.364 8.249 1.00 84.25 203 LYS A CA 1
ATOM 1596 C C . LYS A 1 203 ? -11.425 11.075 9.055 1.00 84.25 203 LYS A C 1
ATOM 1598 O O . LYS A 1 203 ? -12.405 10.344 9.140 1.00 84.25 203 LYS A O 1
ATOM 1603 N N . ALA A 1 204 ? -10.266 10.836 9.667 1.00 86.75 204 ALA A N 1
ATOM 1604 C CA . ALA A 1 204 ? -10.040 9.679 10.529 1.00 86.75 204 ALA A CA 1
ATOM 1605 C C . ALA A 1 204 ? -11.075 9.619 11.660 1.00 86.75 204 ALA A C 1
ATOM 1607 O O . ALA A 1 204 ? -11.748 8.610 11.817 1.00 86.75 204 ALA A O 1
ATOM 1608 N N . GLU A 1 205 ? -11.298 10.726 12.373 1.00 88.00 205 GLU A N 1
ATOM 1609 C CA . GLU A 1 205 ? -12.293 10.814 13.450 1.00 88.00 205 GLU A CA 1
ATOM 1610 C C . GLU A 1 205 ? -13.718 10.482 12.972 1.00 88.00 205 GLU A C 1
ATOM 1612 O O . GLU A 1 205 ? -14.462 9.768 13.644 1.00 88.00 205 GLU A O 1
ATOM 1617 N N . ILE A 1 206 ? -14.106 10.976 11.792 1.00 87.38 206 ILE A N 1
ATOM 1618 C CA . ILE A 1 206 ? -15.416 10.694 11.189 1.00 87.38 206 ILE A CA 1
ATOM 1619 C C . ILE A 1 206 ? -15.570 9.206 10.854 1.00 87.38 206 ILE A C 1
ATOM 1621 O O . ILE A 1 206 ? -16.674 8.672 10.986 1.00 87.38 206 ILE A O 1
ATOM 1625 N N . ILE A 1 207 ? -14.498 8.557 10.394 1.00 86.75 207 ILE A N 1
ATOM 1626 C CA . ILE A 1 207 ? -14.490 7.129 10.061 1.00 86.75 207 ILE A CA 1
ATOM 1627 C C . ILE A 1 207 ? -14.539 6.301 11.334 1.00 86.75 207 ILE A C 1
ATOM 1629 O O . ILE A 1 207 ? -15.410 5.446 11.410 1.00 86.75 207 ILE A O 1
ATOM 1633 N N . MET A 1 208 ? -13.700 6.599 12.332 1.00 89.25 208 MET A N 1
ATOM 1634 C CA . MET A 1 208 ? -13.714 5.926 13.636 1.00 89.25 208 MET A CA 1
ATOM 1635 C C . MET A 1 208 ? -15.126 5.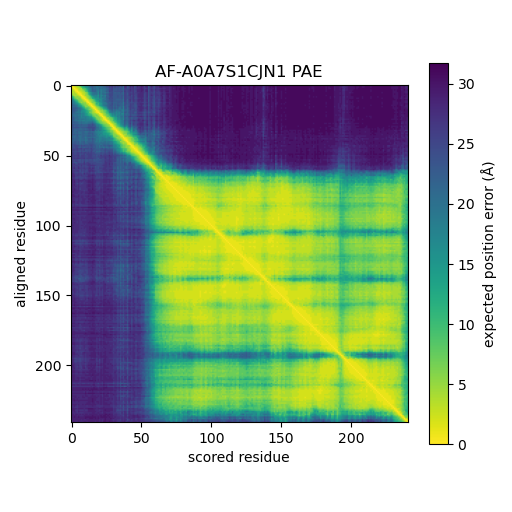946 14.221 1.00 89.25 208 MET A C 1
ATOM 1637 O O . MET A 1 208 ? -15.723 4.899 14.409 1.00 89.25 208 MET A O 1
ATOM 1641 N N . LYS A 1 209 ? -15.749 7.128 14.332 1.00 89.62 209 LYS A N 1
ATOM 1642 C CA . LYS A 1 209 ? -17.124 7.276 14.851 1.00 89.62 209 LYS A CA 1
ATOM 1643 C C . LYS A 1 209 ? -18.187 6.467 14.101 1.00 89.62 209 LYS A C 1
ATOM 1645 O O . LYS A 1 209 ? -19.262 6.211 14.636 1.00 89.62 209 LYS A O 1
ATOM 1650 N N . GLN A 1 210 ? -17.957 6.150 12.830 1.00 87.38 210 GLN A N 1
ATOM 1651 C CA . GLN A 1 210 ? -18.898 5.383 12.011 1.00 87.38 210 GLN A CA 1
ATOM 1652 C C . GLN A 1 210 ? -18.554 3.901 11.923 1.00 87.38 210 GLN A C 1
ATOM 1654 O O . GLN A 1 210 ? -19.458 3.100 11.658 1.00 87.38 210 GLN A O 1
ATOM 1659 N N . GLY A 1 211 ? -17.280 3.579 12.093 1.00 86.50 211 GLY A N 1
ATOM 1660 C CA . GLY A 1 211 ? -16.669 2.270 11.993 1.00 86.50 211 GLY A CA 1
ATOM 1661 C C . GLY A 1 211 ? -16.804 1.508 13.287 1.00 86.50 211 GLY A C 1
ATOM 1662 O O . GLY A 1 211 ? -17.592 0.573 13.312 1.00 86.50 211 GLY A O 1
ATOM 1663 N N . ASP A 1 212 ? -16.178 2.034 14.333 1.00 91.94 212 ASP A N 1
ATOM 1664 C CA . ASP A 1 212 ? -16.183 1.523 15.702 1.00 91.94 212 ASP A CA 1
ATOM 1665 C C . ASP A 1 212 ? -17.640 1.429 16.210 1.00 91.94 212 ASP A C 1
ATOM 1667 O O . ASP A 1 212 ? -18.378 2.423 16.304 1.00 91.94 212 ASP A O 1
ATOM 1671 N N . LYS A 1 213 ? -18.150 0.202 16.327 1.00 90.50 213 LYS A N 1
ATOM 1672 C CA . LYS A 1 213 ? -19.519 -0.141 16.743 1.00 90.50 213 LYS A CA 1
ATOM 1673 C C . LYS A 1 213 ? -19.564 -0.504 18.216 1.00 90.50 213 LYS A C 1
ATOM 1675 O O . LYS A 1 213 ? -20.601 -0.248 18.834 1.00 90.50 213 LYS A O 1
ATOM 1680 N N . ASP A 1 214 ? -18.512 -1.118 18.734 1.00 90.75 214 ASP A N 1
ATOM 1681 C CA . ASP A 1 214 ? -18.449 -1.603 20.108 1.00 90.75 214 ASP A CA 1
ATOM 1682 C C . ASP A 1 214 ? -17.837 -0.584 21.088 1.00 90.75 214 ASP A C 1
ATOM 1684 O O . ASP A 1 214 ? -18.064 -0.681 22.296 1.00 90.75 214 ASP A O 1
ATOM 1688 N N . GLY A 1 215 ? -17.210 0.473 20.568 1.00 90.06 215 GLY A N 1
ATOM 1689 C CA . GLY A 1 215 ? -16.651 1.592 21.314 1.00 90.06 215 GLY A CA 1
ATOM 1690 C C . GLY A 1 215 ? -15.280 1.299 21.913 1.00 90.06 215 GLY A C 1
ATOM 1691 O O . GLY A 1 215 ? -14.921 1.955 22.897 1.00 90.06 215 GLY A O 1
ATOM 1692 N N . ASP A 1 216 ? -14.546 0.316 21.387 1.00 90.75 216 ASP A N 1
ATOM 1693 C CA . ASP A 1 216 ? -13.237 -0.081 21.911 1.00 90.75 216 ASP A CA 1
ATOM 1694 C C . ASP A 1 216 ? -12.091 0.866 21.497 1.00 90.75 216 ASP A C 1
ATOM 1696 O O . ASP A 1 216 ? -10.994 0.813 22.061 1.00 90.75 216 ASP A O 1
ATOM 1700 N N . GLY A 1 217 ? -12.373 1.814 20.593 1.00 89.31 217 GLY A N 1
ATOM 1701 C CA . GLY A 1 217 ? -11.420 2.809 20.109 1.00 89.31 217 GLY A CA 1
ATOM 1702 C C . GLY A 1 217 ? -10.528 2.318 18.967 1.00 89.31 217 GLY A C 1
ATOM 1703 O O . GLY A 1 217 ? -9.625 3.051 18.548 1.00 89.31 217 GLY A O 1
ATOM 1704 N N . THR A 1 218 ? -10.784 1.122 18.447 1.00 93.25 218 THR A N 1
ATOM 1705 C CA . THR A 1 218 ? -10.126 0.516 17.291 1.00 93.25 218 THR A CA 1
ATOM 1706 C C . THR A 1 218 ? -11.166 0.075 16.257 1.00 93.25 218 THR A C 1
ATOM 1708 O O . THR A 1 218 ? -12.355 0.339 16.404 1.00 93.25 218 THR A O 1
ATOM 1711 N N . ILE A 1 219 ? -10.713 -0.446 15.117 1.00 92.19 219 ILE A N 1
ATOM 1712 C CA . ILE A 1 219 ? -11.586 -0.989 14.072 1.00 92.19 219 ILE A CA 1
ATOM 1713 C C . ILE A 1 219 ? -11.142 -2.414 13.782 1.00 92.19 219 ILE A C 1
ATOM 1715 O O . ILE A 1 219 ? -10.069 -2.613 13.207 1.00 92.19 219 ILE A O 1
ATOM 1719 N N . ASP A 1 220 ? -11.963 -3.399 14.122 1.00 93.62 220 ASP A N 1
ATOM 1720 C CA . ASP A 1 220 ? -11.672 -4.793 13.786 1.00 93.62 220 ASP A CA 1
ATOM 1721 C C . ASP A 1 220 ? -11.925 -5.105 12.293 1.00 93.62 220 ASP A C 1
ATOM 1723 O O . ASP A 1 220 ? -12.376 -4.266 11.503 1.00 93.62 220 ASP A O 1
ATOM 1727 N N . LEU A 1 221 ? -11.619 -6.331 11.860 1.00 90.31 221 LEU A N 1
ATOM 1728 C CA . LEU A 1 221 ? -11.814 -6.739 10.464 1.00 90.31 221 LEU A CA 1
ATOM 1729 C C . LEU A 1 221 ? -13.287 -6.660 10.015 1.00 90.31 221 LEU A C 1
ATOM 1731 O O . LEU A 1 221 ? -13.567 -6.319 8.861 1.00 90.31 221 LEU A O 1
ATOM 1735 N N . GLU A 1 222 ? -14.231 -6.997 10.889 1.00 90.75 222 GLU A N 1
ATOM 1736 C CA . GLU A 1 222 ? -15.661 -7.052 10.577 1.00 90.75 222 GLU A CA 1
ATOM 1737 C C . GLU A 1 222 ? -16.216 -5.635 10.378 1.00 90.75 222 GLU A C 1
ATOM 1739 O O . GLU A 1 222 ? -16.906 -5.344 9.390 1.00 90.75 222 GLU A O 1
ATOM 1744 N N . GLU A 1 223 ? -15.824 -4.718 11.255 1.00 91.75 223 GLU A N 1
ATOM 1745 C CA . GLU A 1 223 ? -16.093 -3.290 11.169 1.00 91.75 223 GLU A CA 1
ATOM 1746 C C . GLU A 1 223 ? -15.413 -2.662 9.954 1.00 91.75 223 GLU A C 1
ATOM 1748 O O . GLU A 1 223 ? -16.037 -1.894 9.207 1.00 91.75 223 GLU A O 1
ATOM 1753 N N . PHE A 1 224 ? -14.168 -3.047 9.672 1.00 89.19 224 PHE A N 1
ATOM 1754 C CA . PHE A 1 224 ? -13.429 -2.573 8.512 1.00 89.19 224 PHE A CA 1
ATOM 1755 C C . PHE A 1 224 ? -14.123 -2.936 7.197 1.00 89.19 224 PHE A C 1
ATOM 1757 O O . PHE A 1 224 ? -14.208 -2.101 6.294 1.00 89.19 224 PHE A O 1
ATOM 1764 N N . VAL A 1 225 ? -14.705 -4.134 7.079 1.00 87.88 225 VAL A N 1
ATOM 1765 C CA . VAL A 1 225 ? -15.501 -4.534 5.903 1.00 87.88 225 VAL A CA 1
ATOM 1766 C C . VAL A 1 225 ? -16.732 -3.638 5.721 1.00 87.88 225 VAL A C 1
ATOM 1768 O O . VAL A 1 225 ? -17.116 -3.314 4.589 1.00 87.88 225 VAL A O 1
ATOM 1771 N N . ILE A 1 226 ? -17.365 -3.201 6.811 1.00 87.31 226 ILE A N 1
ATOM 1772 C CA . ILE A 1 226 ? -18.504 -2.274 6.759 1.00 87.31 226 ILE A CA 1
ATOM 1773 C C . ILE A 1 226 ? -18.036 -0.881 6.318 1.00 87.31 226 ILE A C 1
ATOM 1775 O O . ILE A 1 226 ? -18.669 -0.258 5.456 1.00 87.31 226 ILE A O 1
ATOM 1779 N N . ILE A 1 227 ? -16.912 -0.402 6.856 1.00 85.12 227 ILE A N 1
ATOM 1780 C CA . ILE A 1 227 ? -16.295 0.877 6.476 1.00 85.12 227 ILE A CA 1
ATOM 1781 C C . ILE A 1 227 ? -15.880 0.857 5.009 1.00 85.12 227 ILE A C 1
ATOM 1783 O O . ILE A 1 227 ? -16.195 1.797 4.285 1.00 85.12 227 ILE A O 1
ATOM 1787 N N . ALA A 1 228 ? -15.260 -0.225 4.540 1.00 83.25 228 ALA A N 1
ATOM 1788 C CA . ALA A 1 228 ? -14.842 -0.424 3.156 1.00 83.25 228 ALA A CA 1
ATOM 1789 C C . ALA A 1 228 ? -15.987 -0.214 2.160 1.00 83.25 228 ALA A C 1
ATOM 1791 O O . ALA A 1 228 ? -15.808 0.380 1.094 1.00 83.25 228 ALA A O 1
ATOM 1792 N N . LYS A 1 229 ? -17.186 -0.684 2.523 1.00 82.50 229 LYS A N 1
ATOM 1793 C CA . LYS A 1 229 ? -18.404 -0.540 1.718 1.00 82.50 229 LYS A CA 1
ATOM 1794 C C . LYS A 1 229 ? -18.941 0.892 1.735 1.00 82.50 229 LYS A C 1
ATOM 1796 O O . LYS A 1 229 ? -19.436 1.360 0.712 1.00 82.50 229 LYS A O 1
ATOM 1801 N N . LYS A 1 230 ? -18.845 1.588 2.871 1.00 82.62 230 LYS A N 1
ATOM 1802 C CA . LYS A 1 230 ? -19.300 2.982 3.022 1.00 82.62 230 LYS A CA 1
ATOM 1803 C C . LYS A 1 230 ? -18.321 3.998 2.427 1.00 82.62 230 LYS A C 1
ATOM 1805 O O . LYS A 1 230 ? -18.748 5.025 1.908 1.00 82.62 230 LYS A O 1
ATOM 1810 N N . PHE A 1 231 ? -17.025 3.703 2.477 1.00 78.06 231 PHE A N 1
ATOM 1811 C CA . PHE A 1 231 ? -15.935 4.610 2.129 1.00 78.06 231 PHE A CA 1
ATOM 1812 C C . PHE A 1 231 ? -14.903 3.955 1.193 1.00 78.06 231 PHE A C 1
ATOM 1814 O O . PHE A 1 231 ? -13.726 3.835 1.540 1.00 78.06 231 PHE A O 1
ATOM 1821 N N . PRO A 1 232 ? -15.291 3.578 -0.037 1.00 73.00 232 PRO A N 1
ATOM 1822 C CA . PRO A 1 232 ? -14.397 2.868 -0.957 1.00 73.00 232 PRO A CA 1
ATOM 1823 C C . PRO A 1 232 ? -13.141 3.674 -1.330 1.00 73.00 232 PRO A C 1
ATOM 1825 O O . PRO A 1 232 ? -12.070 3.102 -1.516 1.00 73.00 232 PRO A O 1
ATOM 1828 N N . ASN A 1 233 ? -13.248 5.006 -1.377 1.00 68.69 233 ASN A N 1
ATOM 1829 C CA . ASN A 1 233 ? -12.148 5.907 -1.746 1.00 68.69 233 ASN A CA 1
ATOM 1830 C C . ASN A 1 233 ? -11.029 5.990 -0.695 1.00 68.69 233 ASN A C 1
ATOM 1832 O O . ASN A 1 233 ? -9.977 6.555 -0.975 1.00 68.69 233 ASN A O 1
ATOM 1836 N N . ILE A 1 234 ? -11.272 5.489 0.518 1.00 63.75 234 ILE A N 1
ATOM 1837 C CA . ILE A 1 234 ? -10.304 5.513 1.623 1.00 63.75 234 ILE A CA 1
ATOM 1838 C C . ILE A 1 234 ? -9.336 4.340 1.519 1.00 63.75 234 ILE A C 1
ATOM 1840 O O . ILE A 1 234 ? -8.166 4.471 1.865 1.00 63.75 234 ILE A O 1
ATOM 1844 N N . LEU A 1 235 ? -9.829 3.211 1.015 1.00 60.72 235 LEU A N 1
ATOM 1845 C CA . LEU A 1 235 ? -9.084 1.958 0.914 1.00 60.72 235 LEU A CA 1
ATOM 1846 C C . LEU A 1 235 ? -8.381 1.806 -0.422 1.00 60.72 235 LEU A C 1
ATOM 1848 O O . LEU A 1 235 ? -7.292 1.246 -0.510 1.00 60.72 235 LEU A O 1
ATOM 1852 N N . PHE A 1 236 ? -9.026 2.313 -1.464 1.00 64.81 236 PHE A N 1
ATOM 1853 C CA . PHE A 1 236 ? -8.528 2.260 -2.818 1.00 64.81 236 PHE A CA 1
ATOM 1854 C C . PHE A 1 236 ? -8.294 3.707 -3.232 1.00 64.81 236 PHE A C 1
ATOM 1856 O O . PHE A 1 236 ? -9.265 4.369 -3.621 1.00 64.81 236 PHE A O 1
ATOM 1863 N N . PRO A 1 237 ? -7.052 4.237 -3.121 1.00 56.00 237 PRO A N 1
ATOM 1864 C CA . PRO A 1 237 ? -6.741 5.523 -3.731 1.00 56.00 237 PRO A CA 1
ATOM 1865 C C . PRO A 1 237 ? -7.271 5.461 -5.157 1.00 56.00 237 PRO A C 1
ATOM 1867 O O . PRO A 1 237 ? -7.099 4.440 -5.827 1.00 56.00 237 PRO A O 1
ATOM 1870 N N . ALA A 1 238 ? -8.027 6.484 -5.560 1.00 47.94 238 ALA A N 1
ATOM 1871 C CA . ALA A 1 238 ? -8.880 6.457 -6.739 1.00 47.94 238 ALA A CA 1
ATOM 1872 C C . ALA A 1 238 ? -8.060 6.300 -8.031 1.00 47.94 238 ALA A C 1
ATOM 1874 O O . ALA A 1 238 ? -7.911 7.234 -8.804 1.00 47.94 238 ALA A O 1
ATOM 1875 N N . MET A 1 239 ? -7.546 5.101 -8.304 1.00 44.47 239 MET A N 1
ATOM 1876 C CA . MET A 1 239 ? -7.137 4.644 -9.628 1.00 44.47 239 MET A CA 1
ATOM 1877 C C . MET A 1 239 ? -8.358 4.240 -10.461 1.00 44.47 239 MET A C 1
ATOM 1879 O O . MET A 1 239 ? -8.226 3.902 -11.633 1.00 44.47 239 MET A O 1
ATOM 1883 N N . GLN A 1 240 ? -9.550 4.311 -9.862 1.00 40.22 240 GLN A N 1
ATOM 1884 C CA . GLN A 1 240 ? -10.823 4.361 -10.562 1.00 40.22 240 GLN A CA 1
ATOM 1885 C C . GLN A 1 240 ? -11.094 5.810 -10.979 1.00 40.22 240 GLN A C 1
ATOM 1887 O O . GLN A 1 240 ? -10.928 6.742 -10.189 1.00 40.22 240 GLN A O 1
ATOM 1892 N N . GLY A 1 241 ? -11.444 5.988 -12.246 1.00 32.12 241 GLY A N 1
ATOM 1893 C CA . GLY A 1 241 ? -11.516 7.269 -12.941 1.00 32.12 241 GLY A CA 1
ATOM 1894 C C . GLY A 1 241 ? -10.570 7.232 -14.115 1.00 32.12 241 GLY A C 1
ATOM 1895 O O . GLY A 1 241 ? -9.369 7.488 -13.862 1.00 32.12 241 GLY A O 1
#

Solvent-accessible surface area (backbone atoms only — not comparable to full-atom values): 15117 Å² total; per-residue (Å²): 135,85,82,90,82,90,82,89,88,85,89,82,87,92,80,76,88,82,86,81,88,77,89,76,84,87,82,80,88,90,75,88,78,86,76,81,71,73,77,81,71,77,79,76,77,84,78,80,91,85,71,82,79,78,69,92,66,67,75,68,55,53,60,55,51,52,51,51,51,49,53,51,52,49,52,51,50,48,51,42,48,51,25,60,77,67,62,37,29,65,70,52,49,54,50,22,51,56,44,40,66,69,66,47,76,83,67,73,59,61,29,48,72,73,52,45,34,62,35,70,68,49,76,97,40,78,65,55,50,54,54,48,63,74,50,37,39,98,87,68,80,23,24,48,45,63,62,49,52,55,56,50,53,76,53,28,80,59,54,74,66,59,40,48,52,52,50,47,60,70,49,27,80,83,67,76,69,39,35,41,62,66,44,48,32,54,47,46,41,72,54,57,76,54,88,49,64,68,59,40,48,53,50,36,54,57,46,46,71,69,31,35,81,88,71,83,71,40,32,40,67,73,34,42,56,53,38,46,73,77,41,51,66,74,75,42,52,71,80,70,125

Mean predicted aligned error: 15.12 Å

Nearest PDB structures (foldseek):
  6tz6-assembly2_E  TM=4.774E-01  e=1.301E-04  Candida albicans WO-1
  4ov2-assembly1_A  TM=5.114E-01  e=9.119E-04  Rattus norvegicus
  5x9a-assembly1_A  TM=5.071E-01  e=1.221E-03  Ciona intestinalis
  4by5-assembly2_A-3  TM=5.314E-01  e=1.803E-03  Drosophila melanogaster
  3pm8-assembly1_B  TM=3.458E-01  e=2.333E-04  Plasmodium falciparum K1

Organism: NCBI:txid1486930

Secondary structure (DSSP, 8-state):
---------------SS-------PPPS---------GGGGS-PPPPPTTPPPPPTTTTHHHHHHHHHHHHHHHHHHHHHHHHHHTT--HHHHHHHHHHHHHH-TT---EE-HHHHHHHHT----HHHHHHHHHHB-TTTSSEEHHHHHHHHTTTS---HHHHHHHHHHHH-SS--SEEEHHHHHHHHHHHH----HHHHHHHHHHHHHHH-SS-SSEEEHHHHHHHHHH-HHHHS-S---